Protein AF-0000000080143020 (afdb_homodimer)

Solvent-accessible surface area (backbone atoms only — not comparable to full-atom values): 20479 Å² total; per-residue (Å²): 127,76,68,85,63,52,63,55,54,47,21,48,56,29,26,50,51,23,48,49,50,48,66,68,38,77,50,80,76,47,52,72,66,56,47,49,50,48,52,48,50,31,48,52,47,17,49,24,55,50,50,67,60,75,43,53,35,32,19,25,46,41,43,57,54,67,64,49,80,50,68,64,57,41,51,43,51,44,62,42,43,47,90,44,36,69,60,48,59,64,47,74,44,66,70,70,59,76,65,71,72,73,71,75,71,80,81,64,77,85,69,52,67,65,57,53,49,50,52,48,49,50,48,51,48,52,51,48,51,53,49,50,50,46,50,53,51,48,52,53,44,18,71,71,36,52,57,26,76,72,51,86,44,66,62,57,46,52,53,48,44,46,52,48,52,51,49,51,53,41,50,46,52,53,48,44,51,49,51,62,69,60,63,74,68,135,129,78,61,78,77,46,45,51,52,45,21,49,55,28,27,48,51,23,50,50,50,46,66,68,38,79,49,82,74,46,52,72,66,55,46,49,50,47,51,49,48,31,48,52,46,16,47,22,55,48,51,67,61,74,43,53,34,32,19,25,45,40,42,57,53,67,62,50,81,52,68,66,58,39,51,44,51,44,61,43,43,46,90,43,36,68,61,47,57,64,48,75,45,67,69,70,58,75,65,72,72,72,73,73,70,81,79,63,78,85,69,52,68,65,57,53,49,53,51,47,49,49,49,52,48,52,49,47,51,52,49,50,51,47,49,52,51,47,52,55,45,19,72,70,35,53,56,27,77,70,51,84,46,67,61,58,46,52,53,48,45,48,53,49,51,51,50,52,52,40,50,47,52,53,48,46,51,48,52,62,70,61,62,75,66,134

pLDDT: mean 78.56, std 18.69, range [23.8, 95.94]

Structure (mmCIF, N/CA/C/O backbone):
data_AF-0000000080143020-model_v1
#
loop_
_entity.id
_entity.type
_entity.pdbx_description
1 polymer 'BHLH domain-containing protein'
#
loop_
_atom_site.group_PDB
_atom_site.id
_atom_site.type_symbol
_atom_site.label_atom_id
_atom_site.label_alt_id
_atom_site.label_comp_id
_atom_site.label_asym_id
_atom_site.label_entity_id
_atom_site.label_seq_id
_atom_site.pdbx_PDB_ins_code
_atom_site.Cartn_x
_atom_site.Cartn_y
_atom_site.Cartn_z
_atom_site.occupancy
_atom_site.B_iso_or_equiv
_atom_site.auth_seq_id
_atom_site.auth_comp_id
_atom_site.auth_asym_id
_atom_site.auth_atom_id
_atom_site.pdbx_PDB_model_num
ATOM 1 N N . MET A 1 1 ? 23.5 1.945 -21.906 1 23.8 1 MET A N 1
ATOM 2 C CA . MET A 1 1 ? 22.578 2.479 -20.906 1 23.8 1 MET A CA 1
ATOM 3 C C . MET A 1 1 ? 21.266 1.713 -20.891 1 23.8 1 MET A C 1
ATOM 5 O O . MET A 1 1 ? 20.594 1.608 -21.922 1 23.8 1 MET A O 1
ATOM 9 N N . ARG A 1 2 ? 21.078 0.757 -20.156 1 36.16 2 ARG A N 1
ATOM 10 C CA . ARG A 1 2 ? 19.922 -0.13 -20.25 1 36.16 2 ARG A CA 1
ATOM 11 C C . ARG A 1 2 ? 18.625 0.667 -20.297 1 36.16 2 ARG A C 1
ATOM 13 O O . ARG A 1 2 ? 18.5 1.703 -19.641 1 36.16 2 ARG A O 1
ATOM 20 N N . PRO A 1 3 ? 17.938 0.598 -21.172 1 40.41 3 PRO A N 1
ATOM 21 C CA . PRO A 1 3 ? 16.688 1.36 -21.281 1 40.41 3 PRO A CA 1
ATOM 22 C C . PRO A 1 3 ? 15.922 1.443 -19.953 1 40.41 3 PRO A C 1
ATOM 24 O O . PRO A 1 3 ? 16.016 0.535 -19.125 1 40.41 3 PRO A O 1
ATOM 27 N N . PRO A 1 4 ? 15.734 2.564 -19.344 1 45.28 4 PRO A N 1
ATOM 28 C CA . PRO A 1 4 ? 15.102 2.727 -18.031 1 45.28 4 PRO A CA 1
ATOM 29 C C . PRO A 1 4 ? 14.016 1.686 -17.781 1 45.28 4 PRO A C 1
ATOM 31 O O . PRO A 1 4 ? 12.984 1.68 -18.453 1 45.28 4 PRO A O 1
ATOM 34 N N . SER A 1 5 ? 14.352 0.48 -17.812 1 57.31 5 SER A N 1
ATOM 35 C CA . SER A 1 5 ? 13.375 -0.567 -17.531 1 57.31 5 SER A CA 1
ATOM 36 C C . SER A 1 5 ? 12.469 -0.178 -16.359 1 57.31 5 SER A C 1
ATOM 38 O O . SER A 1 5 ? 12.891 0.533 -15.445 1 57.31 5 SER A O 1
ATOM 40 N N . SER A 1 6 ? 11.117 -0.313 -16.562 1 84.12 6 SER A N 1
ATOM 41 C CA . SER A 1 6 ? 10.109 0.093 -15.594 1 84.12 6 SER A CA 1
ATOM 42 C C . SER A 1 6 ? 10.297 -0.633 -14.266 1 84.12 6 SER A C 1
ATOM 44 O O . SER A 1 6 ? 10.945 -1.678 -14.211 1 84.12 6 SER A O 1
ATOM 46 N N . PHE A 1 7 ? 10.43 0.093 -13.188 1 89.44 7 PHE A N 1
ATOM 47 C CA . PHE A 1 7 ? 10.484 -0.477 -11.852 1 89.44 7 PHE A CA 1
ATOM 48 C C . PHE A 1 7 ? 9.859 -1.865 -11.828 1 89.44 7 PHE A C 1
ATOM 50 O O . PHE A 1 7 ? 10.43 -2.801 -11.258 1 89.44 7 PHE A O 1
ATOM 57 N N . LYS A 1 8 ? 8.859 -2.043 -12.586 1 88.94 8 LYS A N 1
ATOM 58 C CA . LYS A 1 8 ? 8.141 -3.311 -12.57 1 88.94 8 LYS A CA 1
ATOM 59 C C . LYS A 1 8 ? 8.953 -4.418 -13.227 1 88.94 8 LYS A C 1
ATOM 61 O O . LYS A 1 8 ? 9 -5.547 -12.727 1 88.94 8 LYS A O 1
ATOM 66 N N . GLN A 1 9 ? 9.547 -4.078 -14.234 1 89.88 9 GLN A N 1
ATOM 67 C CA . GLN A 1 9 ? 10.336 -5.07 -14.953 1 89.88 9 GLN A CA 1
ATOM 68 C C . GLN A 1 9 ? 11.562 -5.48 -14.148 1 89.88 9 GLN A C 1
ATOM 70 O O . GLN A 1 9 ? 11.898 -6.664 -14.078 1 89.88 9 GLN A O 1
ATOM 75 N N . ASP A 1 10 ? 12.219 -4.492 -13.578 1 92.25 10 ASP A N 1
ATOM 76 C CA . ASP A 1 10 ? 13.383 -4.777 -12.75 1 92.25 10 ASP A CA 1
ATOM 77 C C . ASP A 1 10 ? 12.992 -5.621 -11.539 1 92.25 10 ASP A C 1
ATOM 79 O O . ASP A 1 10 ? 13.703 -6.566 -11.18 1 92.25 10 ASP A O 1
ATOM 83 N N . PHE A 1 11 ? 11.906 -5.277 -10.992 1 94.19 11 PHE A N 1
ATOM 84 C CA . PHE A 1 11 ? 11.383 -6.039 -9.859 1 94.19 11 PHE A CA 1
ATOM 85 C C . PHE A 1 11 ? 11.102 -7.48 -10.258 1 94.19 11 PHE A C 1
ATOM 87 O O . PHE A 1 11 ? 11.523 -8.414 -9.578 1 94.19 11 PHE A O 1
ATOM 94 N N . PHE A 1 12 ? 10.453 -7.598 -11.336 1 91.94 12 PHE A N 1
ATOM 95 C CA . PHE A 1 12 ? 10.078 -8.93 -11.797 1 91.94 12 PHE A CA 1
ATOM 96 C C . PHE A 1 12 ? 11.312 -9.789 -12.039 1 91.94 12 PHE A C 1
ATOM 98 O O . PHE A 1 12 ? 11.375 -10.938 -11.609 1 91.94 12 PHE A O 1
ATOM 105 N N . LYS A 1 13 ? 12.219 -9.281 -12.711 1 91.19 13 LYS A N 1
ATOM 106 C CA . LYS A 1 13 ? 13.445 -10.008 -13.023 1 91.19 13 LYS A CA 1
ATOM 107 C C . LYS A 1 13 ? 14.148 -10.469 -11.75 1 91.19 13 LYS A C 1
ATOM 109 O O . LYS A 1 13 ? 14.547 -11.625 -11.633 1 91.19 13 LYS A O 1
ATOM 114 N N . LYS A 1 14 ? 14.273 -9.641 -10.836 1 93.38 14 LYS A N 1
ATOM 115 C CA . LYS A 1 14 ? 14.969 -9.953 -9.586 1 93.38 14 LYS A CA 1
ATOM 116 C C . LYS A 1 14 ? 14.18 -10.969 -8.758 1 93.38 14 LYS A C 1
ATOM 118 O O . LYS A 1 14 ? 14.766 -11.828 -8.102 1 93.38 14 LYS A O 1
ATOM 123 N N . TRP A 1 15 ? 12.906 -10.805 -8.82 1 92.69 15 TRP A N 1
ATOM 124 C CA . TRP A 1 15 ? 12.062 -11.727 -8.062 1 92.69 15 TRP A CA 1
ATOM 125 C C . TRP A 1 15 ? 12.164 -13.141 -8.633 1 92.69 15 TRP A C 1
ATOM 127 O O . TRP A 1 15 ? 12.227 -14.117 -7.883 1 92.69 15 TRP A O 1
ATOM 137 N N . VAL A 1 16 ? 12.211 -13.195 -9.906 1 89.44 16 VAL A N 1
ATOM 138 C CA . VAL A 1 16 ? 12.336 -14.492 -10.562 1 89.44 16 VAL A CA 1
ATOM 139 C C . VAL A 1 16 ? 13.641 -15.172 -10.141 1 89.44 16 VAL A C 1
ATOM 141 O O . VAL A 1 16 ? 13.664 -16.375 -9.875 1 89.44 16 VAL A O 1
ATOM 144 N N . VAL A 1 17 ? 14.609 -14.445 -10.086 1 90.25 17 VAL A N 1
ATOM 145 C CA . VAL A 1 17 ? 15.898 -14.969 -9.633 1 90.25 17 VAL A CA 1
ATOM 146 C C . VAL A 1 17 ? 15.75 -15.547 -8.227 1 90.25 17 VAL A C 1
ATOM 148 O O . VAL A 1 17 ? 16.266 -16.625 -7.938 1 90.25 17 VAL A O 1
ATOM 151 N N . GLY A 1 18 ? 15.094 -14.812 -7.348 1 89.94 18 GLY A N 1
ATOM 152 C CA . GLY A 1 18 ? 14.875 -15.297 -5.992 1 89.94 18 GLY A CA 1
ATOM 153 C C . GLY A 1 18 ? 14.039 -16.562 -5.941 1 89.94 18 GLY A C 1
ATOM 154 O O . GLY A 1 18 ? 14.352 -17.484 -5.188 1 89.94 18 GLY A O 1
ATOM 155 N N . LEU A 1 19 ? 13.062 -16.594 -6.762 1 86.31 19 LEU A N 1
ATOM 156 C CA . LEU A 1 19 ? 12.18 -17.75 -6.781 1 86.31 19 LEU A CA 1
ATOM 157 C C . LEU A 1 19 ? 12.906 -18.984 -7.328 1 86.31 19 LEU A C 1
ATOM 159 O O . LEU A 1 19 ? 12.719 -20.094 -6.824 1 86.31 19 LEU A O 1
ATOM 163 N N . GLN A 1 20 ? 13.633 -18.781 -8.32 1 85.56 20 GLN A N 1
ATOM 164 C CA . GLN A 1 20 ? 14.398 -19.875 -8.914 1 85.56 20 GLN A CA 1
ATOM 165 C C . GLN A 1 20 ? 15.367 -20.469 -7.898 1 85.56 20 GLN A C 1
ATOM 167 O O . GLN A 1 20 ? 15.555 -21.688 -7.848 1 85.56 20 GLN A O 1
ATOM 172 N N . TYR A 1 21 ? 15.969 -19.578 -7.191 1 84.94 21 TYR A N 1
ATOM 173 C CA . TYR A 1 21 ? 16.875 -20.031 -6.148 1 84.94 21 TYR A CA 1
ATOM 174 C C . TYR A 1 21 ? 16.141 -20.875 -5.109 1 84.94 21 TYR A C 1
ATOM 176 O O . TYR A 1 21 ? 16.609 -21.938 -4.711 1 84.94 21 TYR A O 1
ATOM 184 N N . TYR A 1 22 ? 15.133 -20.375 -4.734 1 80.44 22 TYR A N 1
ATOM 185 C CA . TYR A 1 22 ? 14.328 -21.031 -3.709 1 80.44 22 TYR A CA 1
ATOM 186 C C . TYR A 1 22 ? 13.836 -22.391 -4.191 1 80.44 22 TYR A C 1
ATOM 188 O O . TYR A 1 22 ? 13.953 -23.391 -3.475 1 80.44 22 TYR A O 1
ATOM 196 N N . TYR A 1 23 ? 13.312 -22.422 -5.383 1 77.25 23 TYR A N 1
ATOM 197 C CA . TYR A 1 23 ? 12.734 -23.656 -5.887 1 77.25 23 TYR A CA 1
ATOM 198 C C . TYR A 1 23 ? 13.828 -24.625 -6.332 1 77.25 23 TYR A C 1
ATOM 200 O O . TYR A 1 23 ? 13.609 -25.844 -6.395 1 77.25 23 TYR A O 1
ATOM 208 N N . GLY A 1 24 ? 14.867 -24.016 -6.707 1 74.31 24 GLY A N 1
ATOM 209 C CA . GLY A 1 24 ? 15.992 -24.875 -7.047 1 74.31 24 GLY A CA 1
ATOM 210 C C . GLY A 1 24 ? 16.656 -25.5 -5.832 1 74.31 24 GLY A C 1
ATOM 211 O O . GLY A 1 24 ? 17.219 -26.594 -5.926 1 74.31 24 GLY A O 1
ATOM 212 N N . THR A 1 25 ? 16.609 -24.719 -4.887 1 69.88 25 THR A N 1
ATOM 213 C CA . THR A 1 25 ? 17.172 -25.281 -3.668 1 69.88 25 THR A CA 1
ATOM 214 C C . THR A 1 25 ? 16.125 -26.078 -2.908 1 69.88 25 THR A C 1
ATOM 216 O O . THR A 1 25 ? 14.93 -25.797 -2.996 1 69.88 25 THR A O 1
ATOM 219 N N . SER A 1 26 ? 16.359 -27.234 -2.23 1 57.69 26 SER A N 1
ATOM 220 C CA . SER A 1 26 ? 15.555 -28.297 -1.622 1 57.69 26 SER A CA 1
ATOM 221 C C . SER A 1 26 ? 14.336 -27.719 -0.91 1 57.69 26 SER A C 1
ATOM 223 O O . SER A 1 26 ? 14.297 -27.656 0.32 1 57.69 26 SER A O 1
ATOM 225 N N . SER A 1 27 ? 13.477 -26.906 -1.665 1 58.47 27 SER A N 1
ATOM 226 C CA . SER A 1 27 ? 12.188 -26.453 -1.157 1 58.47 27 SER A CA 1
ATOM 227 C C . SER A 1 27 ? 11.383 -27.609 -0.584 1 58.47 27 SER A C 1
ATOM 229 O O . SER A 1 27 ? 10.445 -27.406 0.183 1 58.47 27 SER A O 1
ATOM 231 N N . ARG A 1 28 ? 11.844 -28.812 -0.901 1 59.75 28 ARG A N 1
ATOM 232 C CA . ARG A 1 28 ? 11.086 -30 -0.519 1 59.75 28 ARG A CA 1
ATOM 233 C C . ARG A 1 28 ? 11.102 -30.188 0.993 1 59.75 28 ARG A C 1
ATOM 235 O O . ARG A 1 28 ? 10.141 -30.719 1.565 1 59.75 28 ARG A O 1
ATOM 242 N N . ASP A 1 29 ? 12.211 -29.625 1.548 1 65.75 29 ASP A N 1
ATOM 243 C CA . ASP A 1 29 ? 12.266 -29.922 2.977 1 65.75 29 ASP A CA 1
ATOM 244 C C . ASP A 1 29 ? 11.719 -28.75 3.795 1 65.75 29 ASP A C 1
ATOM 246 O O . ASP A 1 29 ? 11.664 -28.828 5.023 1 65.75 29 ASP A O 1
ATOM 250 N N . MET A 1 30 ? 11.219 -27.797 3.023 1 73.31 30 MET A N 1
ATOM 251 C CA . MET A 1 30 ? 10.742 -26.656 3.795 1 73.31 30 MET A CA 1
ATOM 252 C C . MET A 1 30 ? 9.266 -26.812 4.156 1 73.31 30 MET A C 1
ATOM 254 O O . MET A 1 30 ? 8.477 -27.297 3.342 1 73.31 30 MET A O 1
ATOM 258 N N . ASN A 1 31 ? 9.07 -26.578 5.461 1 78.38 31 ASN A N 1
ATOM 259 C CA . ASN A 1 31 ? 7.664 -26.547 5.855 1 78.38 31 ASN A CA 1
ATOM 260 C C . ASN A 1 31 ? 6.926 -25.375 5.219 1 78.38 31 ASN A C 1
ATOM 262 O O . ASN A 1 31 ? 7.551 -24.484 4.641 1 78.38 31 ASN A O 1
ATOM 266 N N . ILE A 1 32 ? 5.68 -25.344 5.172 1 78.44 32 ILE A N 1
ATOM 267 C CA . ILE A 1 32 ? 4.797 -24.406 4.484 1 78.44 32 ILE A CA 1
ATOM 268 C C . ILE A 1 32 ? 5.07 -22.984 4.969 1 78.44 32 ILE A C 1
ATOM 270 O O . ILE A 1 32 ? 5.062 -22.047 4.176 1 78.44 32 ILE A O 1
ATOM 274 N N . LEU A 1 33 ? 5.355 -22.922 6.266 1 80.69 33 LEU A N 1
ATOM 275 C CA . LEU A 1 33 ? 5.582 -21.609 6.848 1 80.69 33 LEU A CA 1
ATOM 276 C C . LEU A 1 33 ? 6.914 -21.031 6.379 1 80.69 33 LEU A C 1
ATOM 278 O O . LEU A 1 33 ? 7.004 -19.844 6.078 1 80.69 33 LEU A O 1
ATOM 282 N N . GLU A 1 34 ? 7.883 -21.891 6.309 1 83.38 34 GLU A N 1
ATOM 283 C CA . GLU A 1 34 ? 9.195 -21.453 5.84 1 83.38 34 GLU A CA 1
ATOM 284 C C . GLU A 1 34 ? 9.148 -21.031 4.371 1 83.38 34 GLU A C 1
ATOM 286 O O . GLU A 1 34 ? 9.797 -20.062 3.979 1 83.38 34 GLU A O 1
ATOM 291 N N . ARG A 1 35 ? 8.344 -21.719 3.66 1 83.19 35 ARG A N 1
ATOM 292 C CA . ARG A 1 35 ? 8.18 -21.406 2.244 1 83.19 35 ARG A CA 1
ATOM 293 C C . ARG A 1 35 ? 7.523 -20.047 2.057 1 83.19 35 ARG A C 1
ATOM 295 O O . ARG A 1 35 ? 7.969 -19.234 1.231 1 83.19 35 ARG A O 1
ATOM 302 N N . LYS A 1 36 ? 6.527 -19.859 2.844 1 82.56 36 LYS A N 1
ATOM 303 C CA . LYS A 1 36 ? 5.836 -18.578 2.781 1 82.56 36 LYS A CA 1
ATOM 304 C C . LYS A 1 36 ? 6.773 -17.422 3.127 1 82.56 36 LYS A C 1
ATOM 306 O O . LYS A 1 36 ? 6.766 -16.391 2.463 1 82.56 36 LYS A O 1
ATOM 311 N N . LYS A 1 37 ? 7.527 -17.672 4.094 1 87.06 37 LYS A N 1
ATOM 312 C CA . LYS A 1 37 ? 8.469 -16.641 4.535 1 87.06 37 LYS A CA 1
ATOM 313 C C . LYS A 1 37 ? 9.516 -16.359 3.467 1 87.06 37 LYS A C 1
ATOM 315 O O . LYS A 1 37 ? 9.898 -15.211 3.248 1 87.06 37 LYS A O 1
ATOM 320 N N . ALA A 1 38 ? 9.906 -17.406 2.893 1 87.94 38 ALA A N 1
ATOM 321 C CA . ALA A 1 38 ? 10.93 -17.266 1.861 1 87.94 38 ALA A CA 1
ATOM 322 C C . ALA A 1 38 ? 10.398 -16.516 0.649 1 87.94 38 ALA A C 1
ATOM 324 O O . ALA A 1 38 ? 11.102 -15.688 0.066 1 87.94 38 ALA A O 1
ATOM 325 N N . ILE A 1 39 ? 9.227 -16.781 0.243 1 87.94 39 ILE A N 1
ATOM 326 C CA . ILE A 1 39 ? 8.602 -16.125 -0.893 1 87.94 39 ILE A CA 1
ATOM 327 C C . ILE A 1 39 ? 8.422 -14.633 -0.583 1 87.94 39 ILE A C 1
ATOM 329 O O . ILE A 1 39 ? 8.75 -13.781 -1.409 1 87.94 39 ILE A O 1
ATOM 333 N N . LYS A 1 40 ? 7.926 -14.383 0.564 1 90.31 40 LYS A N 1
ATOM 334 C CA . LYS A 1 40 ? 7.754 -12.992 0.979 1 90.31 40 LYS A CA 1
ATOM 335 C C . LYS A 1 40 ? 9.094 -12.258 1.011 1 90.31 40 LYS A C 1
ATOM 337 O O . LYS A 1 40 ? 9.203 -11.141 0.513 1 90.31 40 LYS A O 1
ATOM 342 N N . LEU A 1 41 ? 10.016 -12.906 1.627 1 93.12 41 LEU A N 1
ATOM 343 C CA . LEU A 1 41 ? 11.344 -12.312 1.698 1 93.12 41 LEU A CA 1
ATOM 344 C C . LEU A 1 41 ? 11.891 -12.039 0.302 1 93.12 41 LEU A C 1
ATOM 346 O O . LEU A 1 41 ? 12.453 -10.969 0.05 1 93.12 41 LEU A O 1
ATOM 350 N N . SER A 1 42 ? 11.734 -12.992 -0.557 1 92.62 42 SER A N 1
ATOM 351 C CA . SER A 1 42 ? 12.227 -12.836 -1.92 1 92.62 42 SER A CA 1
ATOM 352 C C . SER A 1 42 ? 11.562 -11.656 -2.617 1 92.62 42 SER A C 1
ATOM 354 O O . SER A 1 42 ? 12.234 -10.867 -3.293 1 92.62 42 SER A O 1
ATOM 356 N N . ALA A 1 43 ? 10.273 -11.531 -2.477 1 93.69 43 ALA A N 1
ATOM 357 C CA . ALA A 1 43 ? 9.539 -10.43 -3.102 1 93.69 43 ALA A CA 1
ATOM 358 C C . ALA A 1 43 ? 9.969 -9.086 -2.518 1 93.69 43 ALA A C 1
ATOM 360 O O . ALA A 1 43 ? 10.188 -8.125 -3.256 1 93.69 43 ALA A O 1
ATOM 361 N N . ASP A 1 44 ? 10.086 -9.023 -1.22 1 93.81 44 ASP A N 1
ATOM 362 C CA . ASP A 1 44 ? 10.461 -7.793 -0.532 1 93.81 44 ASP A CA 1
ATOM 363 C C . ASP A 1 44 ? 11.852 -7.336 -0.945 1 93.81 44 ASP A C 1
ATOM 365 O O . ASP A 1 44 ? 12.062 -6.164 -1.271 1 93.81 44 ASP A O 1
ATOM 369 N N . VAL A 1 45 ? 12.734 -8.227 -0.939 1 95.88 45 VAL A N 1
ATOM 370 C CA . VAL A 1 45 ? 14.125 -7.898 -1.263 1 95.88 45 VAL A CA 1
ATOM 371 C C . VAL A 1 45 ? 14.234 -7.516 -2.736 1 95.88 45 VAL A C 1
ATOM 373 O O . VAL A 1 45 ? 14.953 -6.574 -3.086 1 95.88 45 VAL A O 1
ATOM 376 N N . ALA A 1 46 ? 13.57 -8.266 -3.592 1 95.94 46 ALA A N 1
ATOM 377 C CA . ALA A 1 46 ? 13.57 -7.934 -5.016 1 95.94 46 ALA A CA 1
ATOM 378 C C . ALA A 1 46 ? 13.031 -6.523 -5.25 1 95.94 46 ALA A C 1
ATOM 380 O O . ALA A 1 46 ? 13.609 -5.758 -6.027 1 95.94 46 ALA A O 1
ATOM 381 N N . MET A 1 47 ? 11.977 -6.238 -4.559 1 94.06 47 MET A N 1
ATOM 382 C CA . MET A 1 47 ? 11.375 -4.914 -4.68 1 94.06 47 MET A CA 1
ATOM 383 C C . MET A 1 47 ? 12.328 -3.832 -4.191 1 94.06 47 MET A C 1
ATOM 385 O O . MET A 1 47 ? 12.5 -2.805 -4.848 1 94.06 47 MET A O 1
ATOM 389 N N . ALA A 1 48 ? 12.906 -4.027 -3.064 1 95.62 48 ALA A N 1
ATOM 390 C CA . ALA A 1 48 ? 13.844 -3.059 -2.502 1 95.62 48 ALA A CA 1
ATOM 391 C C . ALA A 1 48 ? 15.07 -2.902 -3.395 1 95.62 48 ALA A C 1
ATOM 393 O O . ALA A 1 48 ? 15.547 -1.787 -3.619 1 95.62 48 ALA A O 1
ATOM 394 N N . SER A 1 49 ? 15.531 -3.988 -3.873 1 95.38 49 SER A N 1
ATOM 395 C CA . SER A 1 49 ? 16.703 -3.982 -4.75 1 95.38 49 SER A CA 1
ATOM 396 C C . SER A 1 49 ? 16.422 -3.188 -6.023 1 95.38 49 SER A C 1
ATOM 398 O O . SER A 1 49 ? 17.312 -2.494 -6.527 1 95.38 49 SER A O 1
ATOM 400 N N . ALA A 1 50 ? 15.258 -3.275 -6.512 1 94.38 50 ALA A N 1
ATOM 401 C CA . ALA A 1 50 ? 14.875 -2.59 -7.742 1 94.38 50 ALA A CA 1
ATOM 402 C C . ALA A 1 50 ? 14.906 -1.076 -7.562 1 94.38 50 ALA A C 1
ATOM 404 O O . ALA A 1 50 ? 14.953 -0.327 -8.539 1 94.38 50 ALA A O 1
ATOM 405 N N . ARG A 1 51 ? 14.914 -0.617 -6.316 1 93.25 51 ARG A N 1
ATOM 406 C CA . ARG A 1 51 ? 14.977 0.816 -6.051 1 93.25 51 ARG A CA 1
ATOM 407 C C . ARG A 1 51 ? 16.422 1.295 -5.977 1 93.25 51 ARG A C 1
ATOM 409 O O . ARG A 1 51 ? 16.672 2.484 -5.777 1 93.25 51 ARG A O 1
ATOM 416 N N . ASP A 1 52 ? 17.266 0.488 -5.949 1 91.06 52 ASP A N 1
ATOM 417 C CA . ASP A 1 52 ? 18.688 0.773 -6.086 1 91.06 52 ASP A CA 1
ATOM 418 C C . ASP A 1 52 ? 19.188 1.652 -4.941 1 91.06 52 ASP A C 1
ATOM 420 O O . ASP A 1 52 ? 19.969 2.574 -5.156 1 91.06 52 ASP A O 1
ATOM 424 N N . GLY A 1 53 ? 18.625 1.509 -3.809 1 89.25 53 GLY A N 1
ATOM 425 C CA . GLY A 1 53 ? 19.109 2.199 -2.623 1 89.25 53 GLY A CA 1
ATOM 426 C C . GLY A 1 53 ? 18.766 3.676 -2.611 1 89.25 53 GLY A C 1
ATOM 427 O O . GLY A 1 53 ? 19.312 4.441 -1.818 1 89.25 53 GLY A O 1
ATOM 428 N N . LYS A 1 54 ? 17.828 4.102 -3.365 1 90.12 54 LYS A N 1
ATOM 429 C CA . LYS A 1 54 ? 17.5 5.516 -3.518 1 90.12 54 LYS A CA 1
ATOM 430 C C . LYS A 1 54 ? 16.516 5.965 -2.441 1 90.12 54 LYS A C 1
ATOM 432 O O . LYS A 1 54 ? 16.328 7.168 -2.223 1 90.12 54 LYS A O 1
ATOM 437 N N . THR A 1 55 ? 15.914 5.016 -1.835 1 92 55 THR A N 1
ATOM 438 C CA . THR A 1 55 ? 14.914 5.348 -0.825 1 92 55 THR A CA 1
ATOM 439 C C . THR A 1 55 ? 15.289 4.734 0.522 1 92 55 THR A C 1
ATOM 441 O O . THR A 1 55 ? 15.953 3.703 0.578 1 92 55 THR A O 1
ATOM 444 N N . TYR A 1 56 ? 14.859 5.363 1.554 1 90.38 56 TYR A N 1
ATOM 445 C CA . TYR A 1 56 ? 15.18 4.895 2.898 1 90.38 56 TYR A CA 1
ATOM 446 C C . TYR A 1 56 ? 14.469 3.584 3.199 1 90.38 56 TYR A C 1
ATOM 448 O O . TYR A 1 56 ? 15.031 2.695 3.84 1 90.38 56 TYR A O 1
ATOM 456 N N . TRP A 1 57 ? 13.203 3.482 2.756 1 93 57 TRP A N 1
ATOM 457 C CA . TRP A 1 57 ? 12.461 2.262 3.051 1 93 57 TRP A CA 1
ATOM 458 C C . TRP A 1 57 ? 13.125 1.049 2.41 1 93 57 TRP A C 1
ATOM 460 O O . TRP A 1 57 ? 13.195 -0.02 3.02 1 93 57 TRP A O 1
ATOM 470 N N . SER A 1 58 ? 13.617 1.205 1.207 1 94.44 58 SER A N 1
ATOM 471 C CA . SER A 1 58 ? 14.258 0.084 0.534 1 94.44 58 SER A CA 1
ATOM 472 C C . SER A 1 58 ? 15.57 -0.291 1.218 1 94.44 58 SER A C 1
ATOM 474 O O . SER A 1 58 ? 15.883 -1.475 1.37 1 94.44 58 SER A O 1
ATOM 476 N N . ARG A 1 59 ? 16.281 0.7 1.693 1 93.56 59 ARG A N 1
ATOM 477 C CA . ARG A 1 59 ? 17.516 0.437 2.428 1 93.56 59 ARG A CA 1
ATOM 478 C C . ARG A 1 59 ? 17.234 -0.273 3.746 1 93.56 59 ARG A C 1
ATOM 480 O O . ARG A 1 59 ? 17.938 -1.202 4.125 1 93.56 59 ARG A O 1
ATOM 487 N N . SER A 1 60 ? 16.25 0.239 4.387 1 94.12 60 SER A N 1
ATOM 488 C CA . SER A 1 60 ? 15.867 -0.357 5.66 1 94.12 60 SER A CA 1
ATOM 489 C C . SER A 1 60 ? 15.469 -1.82 5.492 1 94.12 60 SER A C 1
ATOM 491 O O . SER A 1 60 ? 15.82 -2.662 6.32 1 94.12 60 SER A O 1
ATOM 493 N N . LEU A 1 61 ? 14.75 -2.137 4.445 1 94 61 LEU A N 1
ATOM 494 C CA . LEU A 1 61 ? 14.312 -3.5 4.172 1 94 61 LEU A CA 1
ATOM 495 C C . LEU A 1 61 ? 15.5 -4.418 3.908 1 94 61 LEU A C 1
ATOM 497 O O . LEU A 1 61 ? 15.547 -5.543 4.41 1 94 61 LEU A O 1
ATOM 501 N N . ILE A 1 62 ? 16.359 -3.912 3.121 1 94.94 62 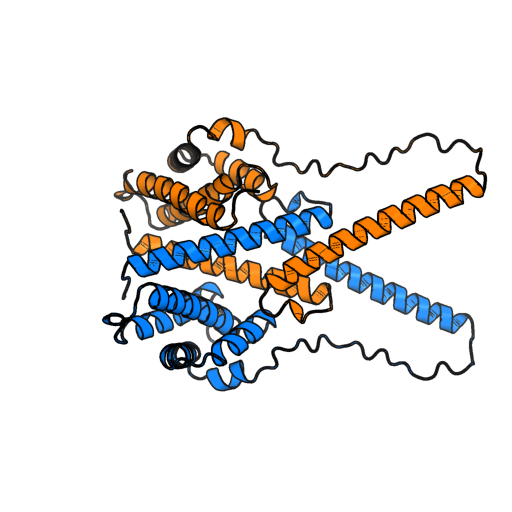ILE A N 1
ATOM 502 C CA . ILE A 1 62 ? 17.547 -4.703 2.791 1 94.94 62 ILE A CA 1
ATOM 503 C C . ILE A 1 62 ? 18.391 -4.914 4.043 1 94.94 62 ILE A C 1
ATOM 505 O O . ILE A 1 62 ? 18.906 -6.012 4.277 1 94.94 62 ILE A O 1
ATOM 509 N N . ALA A 1 63 ? 18.516 -3.877 4.836 1 93.44 63 ALA A N 1
ATOM 510 C CA . ALA A 1 63 ? 19.266 -3.99 6.086 1 93.44 63 ALA A CA 1
ATOM 511 C C . ALA A 1 63 ? 18.641 -5.039 7 1 93.44 63 ALA A C 1
ATOM 513 O O . ALA A 1 63 ? 19.344 -5.875 7.566 1 93.44 63 ALA A O 1
ATOM 514 N N . LYS A 1 64 ? 17.359 -5.016 7.109 1 92.25 64 LYS A N 1
ATOM 515 C CA . LYS A 1 64 ? 16.656 -5.977 7.941 1 92.25 64 LYS A CA 1
ATOM 516 C C . LYS A 1 64 ? 16.812 -7.395 7.406 1 92.25 64 LYS A C 1
ATOM 518 O O . LYS A 1 64 ? 17 -8.336 8.18 1 92.25 64 LYS A O 1
ATOM 523 N N . ALA A 1 65 ? 16.672 -7.527 6.113 1 94 65 ALA A N 1
ATOM 524 C CA . ALA A 1 65 ? 16.781 -8.836 5.469 1 94 65 ALA A CA 1
ATOM 525 C C . ALA A 1 65 ? 18.188 -9.414 5.641 1 94 65 ALA A C 1
ATOM 527 O O . ALA A 1 65 ? 18.344 -10.633 5.758 1 94 65 ALA A O 1
ATOM 528 N N . SER A 1 66 ? 19.156 -8.57 5.664 1 92.06 66 SER A N 1
ATOM 529 C CA . SER A 1 66 ? 20.547 -9.008 5.734 1 92.06 66 SER A CA 1
ATOM 530 C C . SER A 1 66 ? 20.906 -9.453 7.145 1 92.06 66 SER A C 1
ATOM 532 O O . SER A 1 66 ? 21.938 -10.102 7.348 1 92.06 66 SER A O 1
ATOM 534 N N . LYS A 1 67 ? 20.109 -9.125 8.062 1 90.31 67 LYS A N 1
ATOM 535 C CA . LYS A 1 67 ? 20.391 -9.461 9.453 1 90.31 67 LYS A CA 1
ATOM 536 C C . LYS A 1 67 ? 19.812 -10.82 9.82 1 90.31 67 LYS A C 1
ATOM 538 O O . LYS A 1 67 ? 20.031 -11.32 10.922 1 90.31 67 LYS A O 1
ATOM 543 N N . GLN A 1 68 ? 19.109 -11.359 8.938 1 87.06 68 GLN A N 1
ATOM 544 C CA . GLN A 1 68 ? 18.547 -12.68 9.203 1 87.06 68 GLN A CA 1
ATOM 545 C C . GLN A 1 68 ? 19.656 -13.711 9.422 1 87.06 68 GLN A C 1
ATOM 547 O O . GLN A 1 68 ? 20.688 -13.664 8.75 1 87.06 68 GLN A O 1
ATOM 552 N N . ASP A 1 69 ? 19.438 -14.594 10.344 1 82.06 69 ASP A N 1
ATOM 553 C CA . ASP A 1 69 ? 20.484 -15.516 10.773 1 82.06 69 ASP A CA 1
ATOM 554 C C . ASP A 1 69 ? 20.375 -16.859 10.039 1 82.06 69 ASP A C 1
ATOM 556 O O . ASP A 1 69 ? 21.344 -17.594 9.938 1 82.06 69 ASP A O 1
ATOM 560 N N . ASP A 1 70 ? 19.266 -17.172 9.531 1 84.94 70 ASP A N 1
ATOM 561 C CA . ASP A 1 70 ? 19.094 -18.469 8.867 1 84.94 70 ASP A CA 1
ATOM 562 C C . ASP A 1 70 ? 19.828 -18.5 7.527 1 84.94 70 ASP A C 1
ATOM 564 O O . ASP A 1 70 ? 19.781 -17.531 6.77 1 84.94 70 ASP A O 1
ATOM 568 N N . CYS A 1 71 ? 20.531 -19.594 7.297 1 84.88 71 CYS A N 1
ATOM 569 C CA . CYS A 1 71 ? 21.391 -19.766 6.133 1 84.88 71 CYS A CA 1
ATOM 570 C C . CYS A 1 71 ? 20.594 -19.641 4.84 1 84.88 71 CYS A C 1
ATOM 572 O O . CYS A 1 71 ? 21.062 -19.016 3.879 1 84.88 71 CYS A O 1
ATOM 574 N N . ILE A 1 72 ? 19.484 -20.078 4.785 1 83.25 72 ILE A N 1
ATOM 575 C CA . ILE A 1 72 ? 18.672 -20.078 3.57 1 83.25 72 ILE A CA 1
ATOM 576 C C . ILE A 1 72 ? 18.297 -18.656 3.199 1 83.25 72 ILE A C 1
ATOM 578 O O . ILE A 1 72 ? 18.438 -18.25 2.041 1 83.25 72 ILE A O 1
ATOM 582 N N . SER A 1 73 ? 17.875 -17.906 4.18 1 87.94 73 SER A N 1
ATOM 583 C CA . SER A 1 73 ? 17.469 -16.516 3.953 1 87.94 73 SER A CA 1
ATOM 584 C C . SER A 1 73 ? 18.656 -15.664 3.51 1 87.94 73 SER A C 1
ATOM 586 O O . SER A 1 73 ? 18.516 -14.828 2.619 1 87.94 73 SER A O 1
ATOM 588 N N . LYS A 1 74 ? 19.75 -15.945 4.086 1 90.69 74 LYS A N 1
ATOM 589 C CA . LYS A 1 74 ? 20.938 -15.18 3.746 1 90.69 74 LYS A CA 1
ATOM 590 C C . LYS A 1 74 ? 21.359 -15.43 2.301 1 90.69 74 LYS A C 1
ATOM 592 O O . LYS A 1 74 ? 21.703 -14.5 1.575 1 90.69 74 LYS A O 1
ATOM 597 N N . ASN A 1 75 ? 21.344 -16.656 1.965 1 91.12 75 ASN A N 1
ATOM 598 C CA . ASN A 1 75 ? 21.719 -17.016 0.604 1 91.12 75 ASN A CA 1
ATOM 599 C C . ASN A 1 75 ? 20.719 -16.484 -0.42 1 91.12 75 ASN A C 1
ATOM 601 O O . ASN A 1 75 ? 21.109 -16.078 -1.521 1 91.12 75 ASN A O 1
ATOM 605 N N . LEU A 1 76 ? 19.484 -16.516 -0.027 1 92.19 76 LEU A N 1
ATOM 606 C CA . LEU A 1 76 ? 18.438 -15.992 -0.893 1 92.19 76 LEU A CA 1
ATOM 607 C C . LEU A 1 76 ? 18.672 -14.508 -1.175 1 92.19 76 LEU A C 1
ATOM 609 O O . LEU A 1 76 ? 18.609 -14.078 -2.328 1 92.19 76 LEU A O 1
ATOM 613 N N . VAL A 1 77 ? 18.969 -13.773 -0.141 1 95.25 77 VAL A N 1
ATOM 614 C CA . VAL A 1 77 ? 19.188 -12.336 -0.256 1 95.25 77 VAL A CA 1
ATOM 615 C C . VAL A 1 77 ? 20.422 -12.078 -1.117 1 95.25 77 VAL A C 1
ATOM 617 O O . VAL A 1 77 ? 20.391 -11.227 -2.008 1 95.25 77 VAL A O 1
ATOM 620 N N . LYS A 1 78 ? 21.438 -12.812 -0.893 1 94.56 78 LYS A N 1
ATOM 621 C CA . LYS A 1 78 ? 22.672 -12.664 -1.658 1 94.56 78 LYS A CA 1
ATOM 622 C C . LYS A 1 78 ? 22.438 -12.953 -3.137 1 94.56 78 LYS A C 1
ATOM 624 O O . LYS A 1 78 ? 22.984 -12.273 -4.004 1 94.56 78 LYS A O 1
ATOM 629 N N . ASN A 1 79 ? 21.672 -13.93 -3.385 1 94.38 79 ASN A N 1
ATOM 630 C CA . ASN A 1 79 ? 21.391 -14.312 -4.766 1 94.38 79 ASN A CA 1
ATOM 631 C C . ASN A 1 79 ? 20.594 -13.227 -5.496 1 94.38 79 ASN A C 1
ATOM 633 O O . ASN A 1 79 ? 20.844 -12.953 -6.668 1 94.38 79 ASN A O 1
ATOM 637 N N . ILE A 1 80 ? 19.656 -12.664 -4.902 1 95.38 80 ILE A N 1
ATOM 638 C CA . ILE A 1 80 ? 18.812 -11.664 -5.523 1 95.38 80 ILE A CA 1
ATOM 639 C C . ILE A 1 80 ? 19.609 -10.391 -5.785 1 95.38 80 ILE A C 1
ATOM 641 O O . ILE A 1 80 ? 19.516 -9.797 -6.859 1 95.38 80 ILE A O 1
ATOM 645 N N . LEU A 1 81 ? 20.391 -9.984 -4.766 1 95.94 81 LEU A N 1
ATOM 646 C CA . LEU A 1 81 ? 21.125 -8.734 -4.871 1 95.94 81 LEU A CA 1
ATOM 647 C C . LEU A 1 81 ? 22.312 -8.891 -5.809 1 95.94 81 LEU A C 1
ATOM 649 O O . LEU A 1 81 ? 22.75 -7.918 -6.43 1 95.94 81 LEU A O 1
ATOM 653 N N . GLY A 1 82 ? 22.859 -10.117 -5.828 1 94.06 82 GLY A N 1
ATOM 654 C CA . GLY A 1 82 ? 24 -10.375 -6.703 1 94.06 82 GLY A CA 1
ATOM 655 C C . GLY A 1 82 ? 25.188 -9.484 -6.41 1 94.06 82 GLY A C 1
ATOM 656 O O . GLY A 1 82 ? 25.641 -9.398 -5.266 1 94.06 82 GLY A O 1
ATOM 657 N N . ASN A 1 83 ? 25.656 -8.727 -7.457 1 93 83 ASN A N 1
ATOM 658 C CA . ASN A 1 83 ? 26.844 -7.891 -7.355 1 93 83 ASN A CA 1
ATOM 659 C C . ASN A 1 83 ? 26.578 -6.641 -6.52 1 93 83 ASN A C 1
ATOM 661 O O . ASN A 1 83 ? 27.531 -5.98 -6.078 1 93 83 ASN A O 1
ATOM 665 N N . GLU A 1 84 ? 25.344 -6.371 -6.289 1 93.94 84 GLU A N 1
ATOM 666 C CA . GLU A 1 84 ? 25 -5.156 -5.555 1 93.94 84 GLU A CA 1
ATOM 667 C C . GLU A 1 84 ? 24.891 -5.43 -4.059 1 93.94 84 GLU A C 1
ATOM 669 O O . GLU A 1 84 ? 24.656 -4.512 -3.271 1 93.94 84 GLU A O 1
ATOM 674 N N . TYR A 1 85 ? 25.094 -6.586 -3.658 1 94.5 85 TYR A N 1
ATOM 675 C CA . TYR A 1 85 ? 24.891 -7 -2.275 1 94.5 85 TYR A CA 1
ATOM 676 C C . TYR A 1 85 ? 25.703 -6.129 -1.322 1 94.5 85 TYR A C 1
ATOM 678 O O . TYR A 1 85 ? 25.156 -5.562 -0.373 1 94.5 85 TYR A O 1
ATOM 686 N N . GLU A 1 86 ? 26.984 -5.957 -1.56 1 93.06 86 GLU A N 1
ATOM 687 C CA . GLU A 1 86 ? 27.859 -5.199 -0.67 1 93.06 86 GLU A CA 1
ATOM 688 C C . GLU A 1 86 ? 27.469 -3.723 -0.643 1 93.06 86 GLU A C 1
ATOM 690 O O . GLU A 1 86 ? 27.453 -3.104 0.422 1 93.06 86 GLU A O 1
ATOM 695 N N . ARG A 1 87 ? 27.188 -3.232 -1.768 1 93.88 87 ARG A N 1
ATOM 696 C CA . ARG A 1 87 ? 26.828 -1.822 -1.867 1 93.88 87 ARG A CA 1
ATOM 697 C C . ARG A 1 87 ? 25.531 -1.537 -1.128 1 93.88 87 ARG A C 1
ATOM 699 O O . ARG A 1 87 ? 25.453 -0.608 -0.32 1 93.88 87 ARG A O 1
ATOM 706 N N . LEU A 1 88 ? 24.531 -2.365 -1.399 1 93.44 88 LEU A N 1
ATOM 707 C CA . LEU A 1 88 ? 23.188 -2.09 -0.888 1 93.44 88 LEU A CA 1
ATOM 708 C C . LEU A 1 88 ? 23.109 -2.387 0.605 1 93.44 88 LEU A C 1
ATOM 710 O O . LEU A 1 88 ? 22.359 -1.739 1.331 1 93.44 88 LEU A O 1
ATOM 714 N N . THR A 1 89 ? 23.828 -3.332 1.119 1 92.12 89 THR A N 1
ATOM 715 C CA . THR A 1 89 ? 23.75 -3.688 2.531 1 92.12 89 THR A CA 1
ATOM 716 C C . THR A 1 89 ? 24.562 -2.707 3.381 1 92.12 89 THR A C 1
ATOM 718 O O . THR A 1 89 ? 24.375 -2.631 4.594 1 92.12 89 THR A O 1
ATOM 721 N N . LYS A 1 90 ? 25.422 -1.897 2.803 1 88.75 90 LYS A N 1
ATOM 722 C CA . LYS A 1 90 ? 26.25 -0.949 3.533 1 88.75 90 LYS A CA 1
ATOM 723 C C . LYS A 1 90 ? 25.641 0.448 3.518 1 88.75 90 LYS A C 1
ATOM 725 O O . LYS A 1 90 ? 26.109 1.348 4.215 1 88.75 90 LYS A O 1
ATOM 730 N N . LEU A 1 91 ? 24.672 0.605 2.664 1 86.69 91 LEU A N 1
ATOM 731 C CA . LEU A 1 91 ? 24 1.904 2.645 1 86.69 91 LEU A CA 1
ATOM 732 C C . LEU A 1 91 ? 23.344 2.201 3.988 1 86.69 91 LEU A C 1
ATOM 734 O O . LEU A 1 91 ? 22.75 1.313 4.602 1 86.69 91 LEU A O 1
ATOM 738 N N . PRO A 1 92 ? 23.594 3.439 4.5 1 76.56 92 PRO A N 1
ATOM 739 C CA . PRO A 1 92 ? 23 3.77 5.789 1 76.56 92 PRO A CA 1
ATOM 740 C C . PRO A 1 92 ? 21.469 3.766 5.746 1 76.56 92 PRO A C 1
ATOM 742 O O . PRO A 1 92 ? 20.875 4.289 4.801 1 76.56 92 PRO A O 1
ATOM 745 N N . SER A 1 93 ? 20.859 2.965 6.473 1 64.5 93 SER A N 1
ATOM 746 C CA . SER A 1 93 ? 19.391 2.906 6.582 1 64.5 93 SER A CA 1
ATOM 747 C C . SER A 1 93 ? 18.859 4.035 7.457 1 64.5 93 SER A C 1
ATOM 749 O O . SER A 1 93 ? 17.656 4.148 7.66 1 64.5 93 SER A O 1
ATOM 751 N N . SER A 1 94 ? 19.781 4.758 8.094 1 60.62 94 SER A N 1
ATOM 752 C CA . SER A 1 94 ? 19.312 5.855 8.938 1 60.62 94 SER A CA 1
ATOM 753 C C . SER A 1 94 ? 19.203 7.156 8.148 1 60.62 94 SER A C 1
ATOM 755 O O . SER A 1 94 ? 20 7.406 7.238 1 60.62 94 SER A O 1
ATOM 757 N N . ILE A 1 95 ? 18.031 7.664 7.941 1 54.34 95 ILE A N 1
ATOM 758 C CA . ILE A 1 95 ? 17.75 8.93 7.27 1 54.34 95 ILE A CA 1
ATOM 759 C C . ILE A 1 95 ? 18.625 10.031 7.855 1 54.34 95 ILE A C 1
ATOM 761 O O . ILE A 1 95 ? 18.578 10.297 9.055 1 54.34 95 ILE A O 1
ATOM 765 N N . LEU A 1 96 ? 19.797 10.281 7.496 1 45.62 96 LEU A N 1
ATOM 766 C CA . LEU A 1 96 ? 20.281 11.625 7.789 1 45.62 96 LEU A CA 1
ATOM 767 C C . LEU A 1 96 ? 19.281 12.672 7.281 1 45.62 96 LEU A C 1
ATOM 769 O O . LEU A 1 96 ? 19.328 13.047 6.105 1 45.62 96 LEU A O 1
ATOM 773 N N . CYS A 1 97 ? 18.062 12.32 7.289 1 43.78 97 CYS A N 1
ATOM 774 C CA . CYS A 1 97 ? 17.344 13.539 6.941 1 43.78 97 CYS A CA 1
ATOM 775 C C . CYS A 1 97 ? 18.141 14.773 7.379 1 43.78 97 CYS A C 1
ATOM 777 O O . CYS A 1 97 ? 18.625 14.828 8.508 1 43.78 97 CYS A O 1
ATOM 779 N N . SER A 1 98 ? 18.781 15.352 6.449 1 38.41 98 SER A N 1
ATOM 780 C CA . SER A 1 98 ? 19.594 16.531 6.711 1 38.41 98 SER A CA 1
ATOM 781 C C . SER A 1 98 ? 19.125 17.266 7.965 1 38.41 98 SER A C 1
ATOM 783 O O . SER A 1 98 ? 18.016 17.781 8.008 1 38.41 98 SER A O 1
ATOM 785 N N . LYS A 1 99 ? 19.344 16.703 9.062 1 37.19 99 LYS A N 1
ATOM 786 C CA . LYS A 1 99 ? 19.266 17.562 10.234 1 37.19 99 LYS A CA 1
ATOM 787 C C . LYS A 1 99 ? 19.672 19 9.891 1 37.19 99 LYS A C 1
ATOM 789 O O . LYS A 1 99 ? 20.797 19.234 9.414 1 37.19 99 LYS A O 1
ATOM 794 N N . ARG A 1 100 ? 18.844 19.719 9.281 1 35.25 100 ARG A N 1
ATOM 795 C CA . ARG A 1 100 ? 19.172 21.141 9.297 1 35.25 100 ARG A CA 1
ATOM 796 C C . ARG A 1 100 ? 19.984 21.5 10.539 1 35.25 100 ARG A C 1
ATOM 798 O O . ARG A 1 100 ? 19.531 21.281 11.664 1 35.25 100 ARG A O 1
ATOM 805 N N . ILE A 1 101 ? 21.234 21.234 10.508 1 35.44 101 ILE A N 1
ATOM 806 C CA . ILE A 1 101 ? 22.094 21.859 11.508 1 35.44 101 ILE A CA 1
ATOM 807 C C . ILE A 1 101 ? 21.5 23.203 11.938 1 35.44 101 ILE A C 1
ATOM 809 O O . ILE A 1 101 ? 21.391 24.125 11.133 1 35.44 101 ILE A O 1
ATOM 813 N N . ARG A 1 102 ? 20.5 23.188 12.773 1 32.88 102 ARG A N 1
ATOM 814 C CA . ARG A 1 102 ? 20.172 24.453 13.422 1 32.88 102 ARG A CA 1
ATOM 815 C C . ARG A 1 102 ? 21.438 25.172 13.883 1 32.88 102 ARG A C 1
ATOM 817 O O . ARG A 1 102 ? 22.172 24.672 14.734 1 32.88 102 ARG A O 1
ATOM 824 N N . SER A 1 1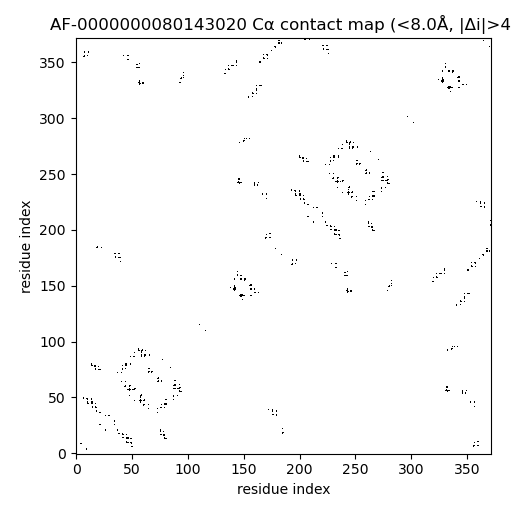03 ? 22.188 25.578 12.859 1 33 103 SER A N 1
ATOM 825 C CA . SER A 1 103 ? 23.281 26.453 13.25 1 33 103 SER A CA 1
ATOM 826 C C . SER A 1 103 ? 22.891 27.359 14.406 1 33 103 SER A C 1
ATOM 828 O O . SER A 1 103 ? 21.938 28.141 14.305 1 33 103 SER A O 1
ATOM 830 N N . LYS A 1 104 ? 22.797 26.875 15.586 1 33.31 104 LYS A N 1
ATOM 831 C CA . LYS A 1 104 ? 22.672 27.703 16.781 1 33.31 104 LYS A CA 1
ATOM 832 C C . LYS A 1 104 ? 23.688 28.844 16.781 1 33.31 104 LYS A C 1
ATOM 834 O O . LYS A 1 104 ? 24.656 28.812 17.547 1 33.31 104 LYS A O 1
ATOM 839 N N . LYS A 1 105 ? 24.438 29.109 15.633 1 35.12 105 LYS A N 1
ATOM 840 C CA . LYS A 1 105 ? 25.406 30.188 15.891 1 35.12 105 LYS A CA 1
ATOM 841 C C . LYS A 1 105 ? 24.781 31.297 16.734 1 35.12 105 LYS A C 1
ATOM 843 O O . LYS A 1 105 ? 23.562 31.484 16.719 1 35.12 105 LYS A O 1
ATOM 848 N N . ILE A 1 106 ? 25.719 32.125 17.375 1 35.38 106 ILE A N 1
ATOM 849 C CA . ILE A 1 106 ? 25.891 33.094 18.438 1 35.38 106 ILE A CA 1
ATOM 850 C C . ILE A 1 106 ? 25.047 34.344 18.125 1 35.38 106 ILE A C 1
ATOM 852 O O . ILE A 1 106 ? 25.281 35 17.109 1 35.38 106 ILE A O 1
ATOM 856 N N . VAL A 1 107 ? 23.797 34.406 18.422 1 39.38 107 VAL A N 1
ATOM 857 C CA . VAL A 1 107 ? 22.953 35.594 18.469 1 39.38 107 VAL A CA 1
ATOM 858 C C . VAL A 1 107 ? 23.703 36.719 19.141 1 39.38 107 VAL A C 1
ATOM 860 O O . VAL A 1 107 ? 23.875 36.719 20.375 1 39.38 107 VAL A O 1
ATOM 863 N N . ARG A 1 108 ? 24.922 37 18.672 1 35.66 108 ARG A N 1
ATOM 864 C CA . ARG A 1 108 ? 25.375 38.281 19.219 1 35.66 108 ARG A CA 1
ATOM 865 C C . ARG A 1 108 ? 24.281 39.312 19.156 1 35.66 108 ARG A C 1
ATOM 867 O O . ARG A 1 108 ? 23.375 39.219 18.328 1 35.66 108 ARG A O 1
ATOM 874 N N . ARG A 1 109 ? 24.203 40.344 20.062 1 38.88 109 ARG A N 1
ATOM 875 C CA . ARG A 1 109 ? 23.391 41.438 20.594 1 38.88 109 ARG A CA 1
ATOM 876 C C . ARG A 1 109 ? 23 42.375 19.484 1 38.88 109 ARG A C 1
ATOM 878 O O . ARG A 1 109 ? 22.406 43.438 19.75 1 38.88 109 ARG A O 1
ATOM 885 N N . SER A 1 110 ? 23.828 42.562 18.312 1 39.91 110 SER A N 1
ATOM 886 C CA . SER A 1 110 ? 23.359 43.656 17.469 1 39.91 110 SER A CA 1
ATOM 887 C C . SER A 1 110 ? 21.953 43.406 16.953 1 39.91 110 SER A C 1
ATOM 889 O O . SER A 1 110 ? 21.75 42.5 16.109 1 39.91 110 SER A O 1
ATOM 891 N N . CYS A 1 111 ? 20.984 43.312 17.734 1 39.22 111 CYS A N 1
ATOM 892 C CA . CYS A 1 111 ? 19.578 42.938 17.859 1 39.22 111 CYS A CA 1
ATOM 893 C C . CYS A 1 111 ? 18.766 43.531 16.734 1 39.22 111 CYS A C 1
ATOM 895 O O . CYS A 1 111 ? 17.562 43.75 16.875 1 39.22 111 CYS A O 1
ATOM 897 N N . ASN A 1 112 ? 19.359 44.375 15.758 1 41.28 112 ASN A N 1
ATOM 898 C CA . ASN A 1 112 ? 18.547 45.406 15.109 1 41.28 112 ASN A CA 1
ATOM 899 C C . ASN A 1 112 ? 17.3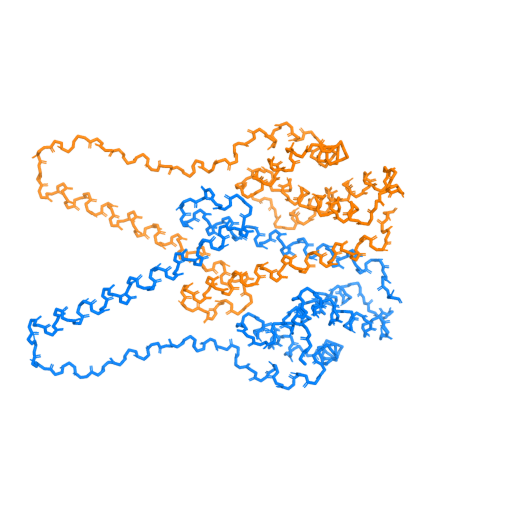28 44.812 14.438 1 41.28 112 ASN A C 1
ATOM 901 O O . ASN A 1 112 ? 17.344 43.656 14.008 1 41.28 112 ASN A O 1
ATOM 905 N N . MET A 1 113 ? 16.094 45.438 14.516 1 52 113 MET A N 1
ATOM 906 C CA . MET A 1 113 ? 14.75 45.188 13.984 1 52 113 MET A CA 1
ATOM 907 C C . MET A 1 113 ? 14.82 44.656 12.555 1 52 113 MET A C 1
ATOM 909 O O . MET A 1 113 ? 14.039 43.781 12.18 1 52 113 MET A O 1
ATOM 913 N N . ARG A 1 114 ? 15.836 45.25 11.828 1 52.56 114 ARG A N 1
ATOM 914 C CA . ARG A 1 114 ? 15.898 44.875 10.414 1 52.56 114 ARG A CA 1
ATOM 915 C C . ARG A 1 114 ? 16.328 43.438 10.25 1 52.56 114 ARG A C 1
ATOM 917 O O . ARG A 1 114 ? 15.844 42.75 9.352 1 52.56 114 ARG A O 1
ATOM 924 N N . ARG A 1 115 ? 17.234 43.031 11.102 1 54.06 115 ARG A N 1
ATOM 925 C CA . ARG A 1 115 ? 17.734 41.656 10.977 1 54.06 115 ARG A CA 1
ATOM 926 C C . ARG A 1 115 ? 16.672 40.656 11.375 1 54.06 115 ARG A C 1
ATOM 928 O O . ARG A 1 115 ? 16.531 39.594 10.742 1 54.06 115 ARG A O 1
ATOM 935 N N . ILE A 1 116 ? 15.906 41.094 12.391 1 56.12 116 ILE A N 1
ATOM 936 C CA . ILE A 1 116 ? 14.82 40.219 12.844 1 56.12 116 ILE A CA 1
ATOM 937 C C . ILE A 1 116 ? 13.781 40.094 11.734 1 56.12 116 ILE A C 1
ATOM 939 O O . ILE A 1 116 ? 13.289 38.969 11.477 1 56.12 116 ILE A O 1
ATOM 943 N N . ARG A 1 117 ? 13.633 41.281 11.031 1 61.22 117 ARG A N 1
ATOM 944 C CA . ARG A 1 117 ? 12.633 41.25 9.969 1 61.22 117 ARG A CA 1
ATOM 945 C C . ARG A 1 117 ? 13.094 40.375 8.805 1 61.22 117 ARG A C 1
ATOM 947 O O . ARG A 1 117 ? 12.305 39.625 8.242 1 61.22 117 ARG A O 1
ATOM 954 N N . LYS A 1 118 ? 14.422 40.5 8.469 1 64.19 118 LYS A N 1
ATOM 955 C CA . LYS A 1 118 ? 14.938 39.719 7.344 1 64.19 118 LYS A CA 1
ATOM 956 C C . LYS A 1 118 ? 14.938 38.25 7.664 1 64.19 118 LYS A C 1
ATOM 958 O O . LYS A 1 118 ? 14.586 37.406 6.816 1 64.19 118 LYS A O 1
ATOM 963 N N . HIS A 1 119 ? 15.352 37.906 8.914 1 67.81 119 HIS A N 1
ATOM 964 C CA . HIS A 1 119 ? 15.359 36.5 9.352 1 67.81 119 HIS A CA 1
ATOM 965 C C . HIS A 1 119 ? 13.945 35.938 9.43 1 67.81 119 HIS A C 1
ATOM 967 O O . HIS A 1 119 ? 13.703 34.781 9.062 1 67.81 119 HIS A O 1
ATOM 973 N N . ALA A 1 120 ? 13.102 36.875 9.852 1 69.12 120 ALA A N 1
ATOM 974 C CA . ALA A 1 120 ? 11.703 36.469 9.93 1 69.12 120 ALA A CA 1
ATOM 975 C C . ALA A 1 120 ? 11.133 36.188 8.539 1 69.12 120 ALA A C 1
ATOM 977 O O . ALA A 1 120 ? 10.406 35.219 8.336 1 69.12 120 ALA A O 1
ATOM 978 N N . GLN A 1 121 ? 11.57 37 7.586 1 70 121 GLN A N 1
ATOM 979 C CA . GLN A 1 121 ? 11.102 36.844 6.219 1 70 121 GLN A CA 1
ATOM 980 C C . GLN A 1 121 ? 11.641 35.531 5.605 1 70 121 GLN A C 1
ATOM 982 O O . GLN A 1 121 ? 10.922 34.844 4.902 1 70 121 GLN A O 1
ATOM 987 N N . LYS A 1 122 ? 12.906 35.281 5.922 1 70 122 LYS A N 1
ATOM 988 C CA . LYS A 1 122 ? 13.523 34.062 5.406 1 70 122 LYS A CA 1
ATOM 989 C C . LYS A 1 122 ? 12.875 32.812 6.012 1 70 122 LYS A C 1
ATOM 991 O O . LYS A 1 122 ? 12.641 31.828 5.312 1 70 122 LYS A O 1
ATOM 996 N N . ARG A 1 123 ? 12.547 32.938 7.246 1 71.25 123 ARG A N 1
ATOM 997 C CA . ARG A 1 123 ? 11.875 31.812 7.91 1 71.25 123 ARG A CA 1
ATOM 998 C C . ARG A 1 123 ? 10.484 31.594 7.324 1 71.25 123 ARG A C 1
ATOM 1000 O O . ARG A 1 123 ? 10.062 30.438 7.133 1 71.25 123 ARG A O 1
ATOM 1007 N N . VAL A 1 124 ? 9.836 32.656 7.035 1 73.06 124 VAL A N 1
ATOM 1008 C CA . VAL A 1 124 ? 8.492 32.562 6.473 1 73.06 124 VAL A CA 1
ATOM 1009 C C . VAL A 1 124 ? 8.555 31.953 5.082 1 73.06 124 VAL A C 1
ATOM 1011 O O . VAL A 1 124 ? 7.727 31.109 4.734 1 73.06 124 VAL A O 1
ATOM 1014 N N . LEU A 1 125 ? 9.617 32.312 4.336 1 72.31 125 LEU A N 1
ATOM 1015 C CA . LEU A 1 125 ? 9.789 31.766 2.992 1 72.31 125 LEU A CA 1
ATOM 1016 C C . LEU A 1 125 ? 10.109 30.281 3.047 1 72.31 125 LEU A C 1
ATOM 1018 O O . LEU A 1 125 ? 9.562 29.5 2.264 1 72.31 125 LEU A O 1
ATOM 1022 N N . ALA A 1 126 ? 11.047 29.969 3.959 1 69.5 126 ALA A N 1
ATOM 1023 C CA . ALA A 1 126 ? 11.406 28.578 4.125 1 69.5 126 ALA A CA 1
ATOM 1024 C C . ALA A 1 126 ? 10.195 27.734 4.547 1 69.5 126 ALA A C 1
ATOM 1026 O O . ALA A 1 126 ? 10 26.625 4.055 1 69.5 126 ALA A O 1
ATOM 1027 N N . SER A 1 127 ? 9.422 28.344 5.375 1 73.88 127 SER A N 1
ATOM 1028 C CA . SER A 1 127 ? 8.219 27.656 5.824 1 73.88 127 SER A CA 1
ATOM 1029 C C . SER A 1 127 ? 7.215 27.5 4.688 1 73.88 127 SER A C 1
ATOM 1031 O O . SER A 1 127 ? 6.562 26.453 4.566 1 73.88 127 SER A O 1
ATOM 1033 N N . SER A 1 128 ? 7.211 28.484 3.871 1 79.19 128 SER A N 1
ATOM 1034 C CA . SER A 1 128 ? 6.297 28.438 2.736 1 79.19 128 SER A CA 1
ATOM 1035 C C . SER A 1 128 ? 6.719 27.391 1.722 1 79.19 128 SER A C 1
ATOM 1037 O O . SER A 1 128 ? 5.875 26.688 1.164 1 79.19 128 SER A O 1
ATOM 1039 N N . ILE A 1 129 ? 7.977 27.281 1.51 1 78.12 129 ILE A N 1
ATOM 1040 C CA . ILE A 1 129 ? 8.5 26.281 0.58 1 78.12 129 ILE A CA 1
ATOM 1041 C C . ILE A 1 129 ? 8.219 24.875 1.115 1 78.12 129 ILE A C 1
ATOM 1043 O O . ILE A 1 129 ? 7.777 24 0.372 1 78.12 129 ILE A O 1
ATOM 1047 N N . ALA A 1 130 ? 8.523 24.75 2.391 1 72.12 130 ALA A N 1
ATOM 1048 C CA . ALA A 1 130 ? 8.266 23.453 3.018 1 72.12 130 ALA A CA 1
ATOM 1049 C C . ALA A 1 130 ? 6.793 23.062 2.896 1 72.12 130 ALA A C 1
ATOM 1051 O O . ALA A 1 130 ? 6.469 21.922 2.594 1 72.12 130 ALA A O 1
ATOM 1052 N N . LYS A 1 131 ? 6.027 24.078 3.053 1 77.56 131 LYS A N 1
ATOM 1053 C CA . LYS A 1 131 ? 4.59 23.844 2.971 1 77.56 131 LYS A CA 1
ATOM 1054 C C . LYS A 1 131 ? 4.176 23.469 1.553 1 77.56 131 LYS A C 1
ATOM 1056 O O . LYS A 1 131 ? 3.334 22.594 1.359 1 77.56 131 LYS A O 1
ATOM 1061 N N . ARG A 1 132 ? 4.77 24.109 0.632 1 81.12 132 ARG A N 1
ATOM 1062 C CA . ARG A 1 132 ? 4.477 23.812 -0.767 1 81.12 132 ARG A CA 1
ATOM 1063 C C . ARG A 1 132 ? 4.934 22.406 -1.131 1 81.12 132 ARG A C 1
ATOM 1065 O O . ARG A 1 132 ? 4.238 21.688 -1.859 1 81.12 132 ARG A O 1
ATOM 1072 N N . MET A 1 133 ? 5.984 22.031 -0.624 1 76.88 133 MET A N 1
ATOM 1073 C CA . MET A 1 133 ? 6.512 20.688 -0.892 1 76.88 133 MET A CA 1
ATOM 1074 C C . MET A 1 133 ? 5.605 19.625 -0.296 1 76.88 133 MET A C 1
ATOM 1076 O O . MET A 1 133 ? 5.309 18.625 -0.951 1 76.88 133 MET A O 1
ATOM 1080 N N . VAL A 1 134 ? 5.199 19.859 0.865 1 80.06 134 VAL A N 1
ATOM 1081 C CA . VAL A 1 134 ? 4.289 18.922 1.528 1 80.06 134 VAL A CA 1
ATOM 1082 C C . VAL A 1 134 ? 2.984 18.828 0.74 1 80.06 134 VAL A C 1
ATOM 1084 O O . VAL A 1 134 ? 2.441 17.734 0.554 1 80.06 134 VAL A O 1
ATOM 1087 N N . LYS A 1 135 ? 2.592 19.969 0.263 1 83.94 135 LYS A N 1
ATOM 1088 C CA . LYS A 1 135 ? 1.352 20 -0.508 1 83.94 135 LYS A CA 1
ATOM 1089 C C . LYS A 1 135 ? 1.478 19.188 -1.793 1 83.94 135 LYS A C 1
ATOM 1091 O O . LYS A 1 135 ? 0.569 18.438 -2.15 1 83.94 135 LYS A O 1
ATOM 1096 N N . LYS A 1 136 ? 2.555 19.344 -2.438 1 85.94 136 LYS A N 1
ATOM 1097 C CA . LYS A 1 136 ? 2.787 18.594 -3.672 1 85.94 136 LYS A CA 1
ATOM 1098 C C . LYS A 1 136 ? 2.791 17.094 -3.414 1 85.94 136 LYS A C 1
ATOM 1100 O O . LYS A 1 136 ? 2.176 16.328 -4.16 1 85.94 136 LYS A O 1
ATOM 1105 N N . ARG A 1 137 ? 3.441 16.766 -2.396 1 85.62 137 ARG A N 1
ATOM 1106 C CA . ARG A 1 137 ? 3.508 15.352 -2.066 1 85.62 137 ARG A CA 1
ATOM 1107 C C . ARG A 1 137 ? 2.139 14.82 -1.661 1 85.62 137 ARG A C 1
ATOM 1109 O O . ARG A 1 137 ? 1.79 13.68 -1.978 1 85.62 137 ARG A O 1
ATOM 1116 N N . THR A 1 138 ? 1.459 15.609 -1.031 1 88.12 138 THR A N 1
ATOM 1117 C CA . THR A 1 138 ? 0.098 15.242 -0.652 1 88.12 138 THR A CA 1
ATOM 1118 C C . THR A 1 138 ? -0.771 15.031 -1.889 1 88.12 138 THR A C 1
ATOM 1120 O O . THR A 1 138 ? -1.592 14.117 -1.928 1 88.12 138 THR A O 1
ATOM 1123 N N . GLN A 1 139 ? -0.553 15.852 -2.852 1 90.75 139 GLN A N 1
ATOM 1124 C CA . GLN A 1 139 ? -1.304 15.711 -4.094 1 90.75 139 GLN A CA 1
ATOM 1125 C C . GLN A 1 139 ? -0.982 14.391 -4.785 1 90.75 139 GLN A C 1
ATOM 1127 O O . GLN A 1 139 ? -1.876 13.734 -5.316 1 90.75 139 GLN A O 1
ATOM 1132 N N . VAL A 1 140 ? 0.218 14.07 -4.75 1 91.94 140 VAL A N 1
ATOM 1133 C CA . VAL A 1 140 ? 0.612 12.789 -5.34 1 91.94 140 VAL A CA 1
ATOM 1134 C C . VAL A 1 140 ? -0.029 11.641 -4.562 1 91.94 140 VAL A C 1
ATOM 1136 O O . VAL A 1 140 ? -0.545 10.695 -5.16 1 91.94 140 VAL A O 1
ATOM 1139 N N . LEU A 1 141 ? 0.014 11.75 -3.258 1 92 141 LEU A N 1
ATOM 1140 C CA . LEU A 1 141 ? -0.596 10.727 -2.416 1 92 141 LEU A CA 1
ATOM 1141 C C . LEU A 1 141 ? -2.082 10.578 -2.73 1 92 141 LEU A C 1
ATOM 1143 O O . LEU A 1 141 ? -2.602 9.461 -2.783 1 92 141 LEU A O 1
ATOM 1147 N N . LYS A 1 142 ? -2.734 11.68 -3.004 1 91.88 142 LYS A N 1
ATOM 1148 C CA . LYS A 1 142 ? -4.156 11.68 -3.334 1 91.88 142 LYS A CA 1
ATOM 1149 C C . LYS A 1 142 ? -4.426 10.891 -4.609 1 91.88 142 LYS A C 1
ATOM 1151 O O . LYS A 1 142 ? -5.473 10.25 -4.738 1 91.88 142 LYS A O 1
ATOM 1156 N N . THR A 1 143 ? -3.535 10.859 -5.469 1 93 143 THR A N 1
ATOM 1157 C CA . THR A 1 143 ? -3.723 10.156 -6.73 1 93 143 THR A CA 1
ATOM 1158 C C . THR A 1 143 ? -3.484 8.656 -6.551 1 93 143 THR A C 1
ATOM 1160 O O . THR A 1 143 ? -3.963 7.848 -7.348 1 93 143 THR A O 1
ATOM 1163 N N . LEU A 1 144 ? -2.75 8.305 -5.551 1 92.81 144 LEU A N 1
ATOM 1164 C CA . LEU A 1 144 ? -2.391 6.91 -5.348 1 92.81 144 LEU A CA 1
ATOM 1165 C C . LEU A 1 144 ? -3.475 6.176 -4.562 1 92.81 144 LEU A C 1
ATOM 1167 O O . LEU A 1 144 ? -3.658 4.969 -4.727 1 92.81 144 LEU A O 1
ATOM 1171 N N . VAL A 1 145 ? -4.152 6.883 -3.682 1 93.75 145 VAL A N 1
ATOM 1172 C CA . VAL A 1 145 ? -5.215 6.312 -2.861 1 93.75 145 VAL A CA 1
ATOM 1173 C C . VAL A 1 145 ? -6.551 6.426 -3.59 1 93.75 145 VAL A C 1
ATOM 1175 O O . VAL A 1 145 ? -6.984 7.527 -3.934 1 93.75 145 VAL A O 1
ATOM 1178 N N . PRO A 1 146 ? -7.207 5.293 -3.812 1 91.94 146 PRO A N 1
ATOM 1179 C CA . PRO A 1 146 ? -8.508 5.398 -4.484 1 91.94 146 PRO A CA 1
ATOM 1180 C C . PRO A 1 146 ? -9.453 6.379 -3.791 1 91.94 146 PRO A C 1
ATOM 1182 O O . PRO A 1 146 ? -9.695 6.258 -2.588 1 91.94 146 PRO A O 1
ATOM 1185 N N . GLY A 1 147 ? -9.961 7.395 -4.602 1 90.5 147 GLY A N 1
ATOM 1186 C CA . GLY A 1 147 ? -10.859 8.406 -4.059 1 90.5 147 GLY A CA 1
ATOM 1187 C C . GLY A 1 147 ? -10.133 9.539 -3.367 1 90.5 147 GLY A C 1
ATOM 1188 O O . GLY A 1 147 ? -10.758 10.461 -2.846 1 90.5 147 GLY A O 1
ATOM 1189 N N . GLY A 1 148 ? -8.797 9.438 -3.314 1 91.94 148 GLY A N 1
ATOM 1190 C CA . GLY A 1 148 ? -8 10.406 -2.57 1 91.94 148 GLY A CA 1
ATOM 1191 C C . GLY A 1 148 ? -8.133 11.82 -3.1 1 91.94 148 GLY A C 1
ATOM 1192 O O . GLY A 1 148 ? -8.008 12.789 -2.342 1 91.94 148 GLY A O 1
ATOM 1193 N N . GLU A 1 149 ? -8.391 11.984 -4.355 1 90.88 149 GLU A N 1
ATOM 1194 C CA . GLU A 1 149 ? -8.469 13.297 -4.984 1 90.88 149 GLU A CA 1
ATOM 1195 C C . GLU A 1 149 ? -9.633 14.109 -4.414 1 90.88 149 GLU A C 1
ATOM 1197 O O . GLU A 1 149 ? -9.602 15.344 -4.43 1 90.88 149 GLU A O 1
ATOM 1202 N N . SER A 1 150 ? -10.523 13.438 -3.861 1 88.75 150 SER A N 1
ATOM 1203 C CA . SER A 1 150 ? -11.703 14.109 -3.338 1 88.75 150 SER A CA 1
ATOM 1204 C C . SER A 1 150 ? -11.555 14.406 -1.85 1 88.75 150 SER A C 1
ATOM 1206 O O . SER A 1 150 ? -12.461 14.977 -1.232 1 88.75 150 SER A O 1
ATOM 1208 N N . MET A 1 151 ? -10.414 13.992 -1.333 1 85.5 151 MET A N 1
ATOM 1209 C CA . MET A 1 151 ? -10.203 14.172 0.099 1 85.5 151 MET A CA 1
ATOM 1210 C C . MET A 1 151 ? -9.484 15.492 0.377 1 85.5 151 MET A C 1
ATOM 1212 O O . MET A 1 151 ? -8.344 15.688 -0.046 1 85.5 151 MET A O 1
ATOM 1216 N N . ASP A 1 152 ? -10.109 16.438 1.067 1 81.94 152 ASP A N 1
ATOM 1217 C CA . ASP A 1 152 ? -9.508 17.75 1.336 1 81.94 152 ASP A CA 1
ATOM 1218 C C . ASP A 1 152 ? -8.883 17.797 2.729 1 81.94 152 ASP A C 1
ATOM 1220 O O . ASP A 1 152 ? -8.031 18.641 3.006 1 81.94 152 ASP A O 1
ATOM 1224 N N . ASP A 1 153 ? -9.227 16.969 3.562 1 81.06 153 ASP A N 1
ATOM 1225 C CA . ASP A 1 153 ? -8.75 16.906 4.941 1 81.06 153 ASP A CA 1
ATOM 1226 C C . ASP A 1 153 ? -7.543 15.984 5.07 1 81.06 153 ASP A C 1
ATOM 1228 O O . ASP A 1 153 ? -7.609 14.812 4.711 1 81.06 153 ASP A O 1
ATOM 1232 N N . GLU A 1 154 ? -6.516 16.594 5.508 1 77.25 154 GLU A N 1
ATOM 1233 C CA . GLU A 1 154 ? -5.27 15.852 5.648 1 77.25 154 GLU A CA 1
ATOM 1234 C C . GLU A 1 154 ? -5.441 14.656 6.578 1 77.25 154 GLU A C 1
ATOM 1236 O O . GLU A 1 154 ? -4.836 13.602 6.359 1 77.25 154 GLU A O 1
ATOM 1241 N N . PHE A 1 155 ? -6.25 14.898 7.57 1 80.31 155 PHE A N 1
ATOM 1242 C CA . PHE A 1 155 ? -6.504 13.812 8.508 1 80.31 155 PHE A CA 1
ATOM 1243 C C . PHE A 1 155 ? -7.199 12.648 7.82 1 80.31 155 PHE A C 1
ATOM 1245 O O . PHE A 1 155 ? -6.809 11.492 7.992 1 80.31 155 PHE A O 1
ATOM 1252 N N . CYS A 1 156 ? -8.117 12.969 7.078 1 86.69 156 CYS A N 1
ATOM 1253 C CA . CYS A 1 156 ? -8.859 11.953 6.348 1 86.69 156 CYS A CA 1
ATOM 1254 C C . CYS A 1 156 ? -7.957 11.227 5.359 1 86.69 156 CYS A C 1
ATOM 1256 O O . CYS A 1 156 ? -7.977 9.992 5.281 1 86.69 156 CYS A O 1
ATOM 1258 N N . LEU A 1 157 ? -7.16 11.938 4.68 1 89.94 157 LEU A N 1
ATOM 1259 C CA . LEU A 1 157 ? -6.27 11.336 3.695 1 89.94 157 LEU A CA 1
ATOM 1260 C C . LEU A 1 157 ? -5.289 10.383 4.359 1 89.94 157 LEU A C 1
ATOM 1262 O O . LEU A 1 157 ? -5.043 9.281 3.854 1 89.94 157 LEU A O 1
ATOM 1266 N N . LEU A 1 158 ? -4.762 10.797 5.477 1 88.31 158 LEU A N 1
ATOM 1267 C CA . LEU A 1 158 ? -3.805 9.961 6.191 1 88.31 158 LEU A CA 1
ATOM 1268 C C . LEU A 1 158 ? -4.461 8.672 6.668 1 88.31 158 LEU A C 1
ATOM 1270 O O . LEU A 1 158 ? -3.893 7.59 6.512 1 88.31 158 LEU A O 1
ATOM 1274 N N . GLU A 1 159 ? -5.613 8.805 7.18 1 89.62 159 GLU A N 1
ATOM 1275 C CA . GLU A 1 159 ? -6.344 7.637 7.668 1 89.62 159 GLU A CA 1
ATOM 1276 C C . GLU A 1 159 ? -6.66 6.668 6.535 1 89.62 159 GLU A C 1
ATOM 1278 O O . GLU A 1 159 ? -6.473 5.457 6.672 1 89.62 159 GLU A O 1
ATOM 1283 N N . GLU A 1 160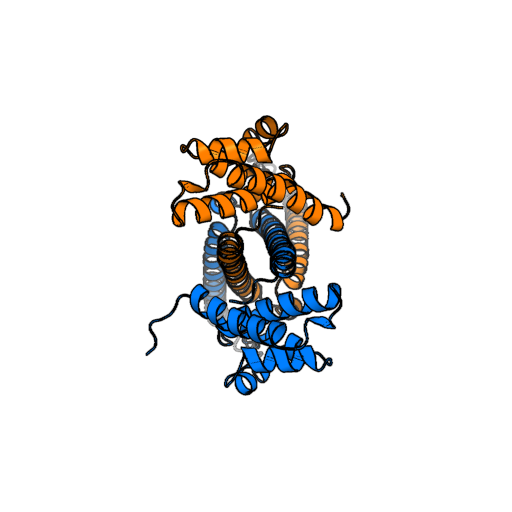 ? -7.121 7.188 5.477 1 92.5 160 GLU A N 1
ATOM 1284 C CA . GLU A 1 160 ? -7.43 6.367 4.309 1 92.5 160 GLU A CA 1
ATOM 1285 C C . GLU A 1 160 ? -6.168 5.719 3.74 1 92.5 160 GLU A C 1
ATOM 1287 O O . GLU A 1 160 ? -6.199 4.566 3.305 1 92.5 160 GLU A O 1
ATOM 1292 N N . THR A 1 161 ? -5.113 6.492 3.701 1 93.12 161 THR A N 1
ATOM 1293 C CA . THR A 1 161 ? -3.842 5.969 3.221 1 93.12 161 THR A CA 1
ATOM 1294 C C . THR A 1 161 ? -3.391 4.781 4.07 1 93.12 161 THR A C 1
ATOM 1296 O O . THR A 1 161 ? -2.975 3.752 3.539 1 93.12 161 THR A O 1
ATOM 1299 N N . ILE A 1 162 ? -3.447 4.906 5.352 1 92.12 162 ILE A N 1
ATOM 1300 C CA . ILE A 1 162 ? -3.053 3.846 6.273 1 92.12 162 ILE A CA 1
ATOM 1301 C C . ILE A 1 162 ? -3.875 2.59 5.996 1 92.12 162 ILE A C 1
ATOM 1303 O O . ILE A 1 162 ? -3.322 1.497 5.855 1 92.12 162 ILE A O 1
ATOM 1307 N N . ASP A 1 163 ? -5.117 2.766 5.945 1 93.19 163 ASP A N 1
ATOM 1308 C CA . ASP A 1 163 ? -6 1.626 5.719 1 93.19 163 ASP A CA 1
ATOM 1309 C C . ASP A 1 163 ? -5.73 0.982 4.363 1 93.19 163 ASP A C 1
ATOM 1311 O O . ASP A 1 163 ? -5.703 -0.245 4.246 1 93.19 163 ASP A O 1
ATOM 1315 N N . TYR A 1 164 ? -5.582 1.77 3.344 1 94.5 164 TYR A N 1
ATOM 1316 C CA . TYR A 1 164 ? -5.301 1.26 2.008 1 94.5 164 TYR A CA 1
ATOM 1317 C C . TYR A 1 164 ? -3.967 0.522 1.976 1 94.5 164 TYR A C 1
ATOM 1319 O O . TYR A 1 164 ? -3.857 -0.548 1.373 1 94.5 164 TYR A O 1
ATOM 1327 N N . LEU A 1 165 ? -3.004 1.142 2.582 1 93.94 165 LEU A N 1
ATOM 1328 C CA . LEU A 1 165 ? -1.691 0.513 2.688 1 93.94 165 LEU A CA 1
ATOM 1329 C C . LEU A 1 165 ? -1.795 -0.854 3.355 1 93.94 165 LEU A C 1
ATOM 1331 O O . LEU A 1 165 ? -1.229 -1.833 2.867 1 93.94 165 LEU A O 1
ATOM 1335 N N . LEU A 1 166 ? -2.494 -0.955 4.41 1 92.31 166 LEU A N 1
ATOM 1336 C CA . LEU A 1 166 ? -2.715 -2.217 5.109 1 92.31 166 LEU A CA 1
ATOM 1337 C C . LEU A 1 166 ? -3.412 -3.225 4.203 1 92.31 166 LEU A C 1
ATOM 1339 O O . LEU A 1 166 ? -3.07 -4.41 4.207 1 92.31 166 LEU A O 1
ATOM 1343 N N . SER A 1 167 ? -4.348 -2.76 3.49 1 92.75 167 SER A N 1
ATOM 1344 C CA . SER A 1 167 ? -5.094 -3.627 2.584 1 92.75 167 SER A CA 1
ATOM 1345 C C . SER A 1 167 ? -4.207 -4.137 1.453 1 92.75 167 SER A C 1
ATOM 1347 O O . SER A 1 167 ? -4.316 -5.297 1.05 1 92.75 167 SER A O 1
ATOM 1349 N N . LEU A 1 168 ? -3.367 -3.252 0.924 1 93.56 168 LEU A N 1
ATOM 1350 C CA . LEU A 1 168 ? -2.426 -3.666 -0.109 1 93.56 168 LEU A CA 1
ATOM 1351 C C . LEU A 1 168 ? -1.462 -4.723 0.424 1 93.56 168 LEU A C 1
ATOM 1353 O O . LEU A 1 168 ? -1.189 -5.715 -0.252 1 93.56 168 LEU A O 1
ATOM 1357 N N . GLN A 1 169 ? -0.954 -4.488 1.618 1 93.06 169 GLN A N 1
ATOM 1358 C CA . GLN A 1 169 ? -0.06 -5.457 2.244 1 93.06 169 GLN A CA 1
ATOM 1359 C C . GLN A 1 169 ? -0.754 -6.801 2.434 1 93.06 169 GLN A C 1
ATOM 1361 O O . GLN A 1 169 ? -0.148 -7.855 2.227 1 93.06 169 GLN A O 1
ATOM 1366 N N . ALA A 1 170 ? -1.966 -6.766 2.822 1 90.88 170 ALA A N 1
ATOM 1367 C CA . ALA A 1 170 ? -2.748 -7.992 2.965 1 90.88 170 ALA A CA 1
ATOM 1368 C C . ALA A 1 170 ? -2.912 -8.695 1.621 1 90.88 170 ALA A C 1
ATOM 1370 O O . ALA A 1 170 ? -2.842 -9.93 1.546 1 90.88 170 ALA A O 1
ATOM 1371 N N . GLN A 1 171 ? -3.203 -7.934 0.629 1 91.06 171 GLN A N 1
ATOM 1372 C CA . GLN A 1 171 ? -3.32 -8.508 -0.708 1 91.06 171 GLN A CA 1
ATOM 1373 C C . GLN A 1 171 ? -2.027 -9.195 -1.126 1 91.06 171 GLN A C 1
ATOM 1375 O O . GLN A 1 171 ? -2.055 -10.312 -1.646 1 91.06 171 GLN A O 1
ATOM 1380 N N . VAL A 1 172 ? -0.955 -8.578 -0.937 1 90.88 172 VAL A N 1
ATOM 1381 C CA . VAL A 1 172 ? 0.349 -9.148 -1.26 1 90.88 172 VAL A CA 1
ATOM 1382 C C . VAL A 1 172 ? 0.553 -10.445 -0.483 1 90.88 172 VAL A C 1
ATOM 1384 O O . VAL A 1 172 ? 0.998 -11.453 -1.046 1 90.88 172 VAL A O 1
ATOM 1387 N N . ASP A 1 173 ? 0.172 -10.453 0.777 1 89.06 173 ASP A N 1
ATOM 1388 C CA . ASP A 1 173 ? 0.312 -11.641 1.618 1 89.06 173 ASP A CA 1
ATOM 1389 C C . ASP A 1 173 ? -0.506 -12.805 1.067 1 89.06 173 ASP A C 1
ATOM 1391 O O . ASP A 1 173 ? -0.022 -13.938 1.008 1 89.06 173 ASP A O 1
ATOM 1395 N N . VAL A 1 174 ? -1.648 -12.547 0.693 1 86.94 174 VAL A N 1
ATOM 1396 C CA . VAL A 1 174 ? -2.521 -13.578 0.143 1 86.94 174 VAL A CA 1
ATOM 1397 C C . VAL A 1 174 ? -1.95 -14.086 -1.18 1 86.94 174 VAL A C 1
ATOM 1399 O O . VAL A 1 174 ? -1.963 -15.289 -1.447 1 86.94 174 VAL A O 1
ATOM 1402 N N . MET A 1 175 ? -1.45 -13.211 -1.969 1 85.81 175 MET A N 1
ATOM 1403 C CA . MET A 1 175 ? -0.894 -13.594 -3.264 1 85.81 175 MET A CA 1
ATOM 1404 C C . MET A 1 175 ? 0.374 -14.422 -3.086 1 85.81 175 MET A C 1
ATOM 1406 O O . MET A 1 175 ? 0.636 -15.336 -3.871 1 85.81 175 MET A O 1
ATOM 1410 N N . HIS A 1 176 ? 1.095 -14.133 -2.094 1 85.12 176 HIS A N 1
ATOM 1411 C CA . HIS A 1 176 ? 2.248 -14.969 -1.784 1 85.12 176 HIS A CA 1
ATOM 1412 C C . HIS A 1 176 ? 1.825 -16.406 -1.499 1 85.12 176 HIS A C 1
ATOM 1414 O O . HIS A 1 176 ? 2.504 -17.359 -1.909 1 85.12 176 HIS A O 1
ATOM 1420 N N . LYS A 1 177 ? 0.794 -16.453 -0.803 1 83.44 177 LYS A N 1
ATOM 1421 C CA . LYS A 1 177 ? 0.272 -17.781 -0.499 1 83.44 177 LYS A CA 1
ATOM 1422 C C . LYS A 1 177 ? -0.162 -18.516 -1.771 1 83.44 177 LYS A C 1
ATOM 1424 O O . LYS A 1 177 ? 0.041 -19.719 -1.903 1 83.44 177 LYS A O 1
ATOM 1429 N N . LEU A 1 178 ? -0.706 -17.828 -2.633 1 79.5 178 LEU A N 1
ATOM 1430 C CA . LEU A 1 178 ? -1.141 -18.406 -3.898 1 79.5 178 LEU A CA 1
ATOM 1431 C C . LEU A 1 178 ? 0.058 -18.828 -4.742 1 79.5 178 LEU A C 1
ATOM 1433 O O . LEU A 1 178 ? 0.052 -19.906 -5.34 1 79.5 178 LEU A O 1
ATOM 1437 N N . VAL A 1 179 ? 0.993 -18 -4.793 1 78.94 179 VAL A N 1
ATOM 1438 C CA . VAL A 1 179 ? 2.199 -18.297 -5.551 1 78.94 179 VAL A CA 1
ATOM 1439 C C . VAL A 1 179 ? 2.883 -19.531 -4.961 1 78.94 179 VAL A C 1
ATOM 1441 O O . VAL A 1 179 ? 3.375 -20.391 -5.699 1 78.94 179 VAL A O 1
ATOM 1444 N N . ASN A 1 180 ? 2.881 -19.562 -3.691 1 77.56 180 ASN A N 1
ATOM 1445 C CA . ASN A 1 180 ? 3.453 -20.719 -3.004 1 77.56 180 ASN A CA 1
ATOM 1446 C C . ASN A 1 180 ? 2.688 -22 -3.33 1 77.56 180 ASN A C 1
ATOM 1448 O O . ASN A 1 180 ? 3.291 -23.062 -3.518 1 77.56 180 ASN A O 1
ATOM 1452 N N . ALA A 1 181 ? 1.474 -21.875 -3.369 1 75.44 181 ALA A N 1
ATOM 1453 C CA . ALA A 1 181 ? 0.628 -23.031 -3.631 1 75.44 181 ALA A CA 1
ATOM 1454 C C . ALA A 1 181 ? 0.762 -23.484 -5.078 1 75.44 181 ALA A C 1
ATOM 1456 O O . ALA A 1 181 ? 0.559 -24.672 -5.383 1 75.44 181 ALA A O 1
ATOM 1457 N N . SER A 1 182 ? 0.941 -22.594 -5.996 1 70.25 182 SER A N 1
ATOM 1458 C CA . SER A 1 182 ? 0.999 -22.922 -7.418 1 70.25 182 SER A CA 1
ATOM 1459 C C . SER A 1 182 ? 2.322 -23.578 -7.777 1 70.25 182 SER A C 1
ATOM 1461 O O . SER A 1 182 ? 2.457 -24.172 -8.852 1 70.25 182 SER A O 1
ATOM 1463 N N . GLY A 1 183 ? 3.117 -23.828 -7.02 1 60.34 183 GLY A N 1
ATOM 1464 C CA . GLY A 1 183 ? 4.395 -24.438 -7.352 1 60.34 183 GLY A CA 1
ATOM 1465 C C . GLY A 1 183 ? 5.109 -23.75 -8.492 1 60.34 183 GLY A C 1
ATOM 1466 O O . GLY A 1 183 ? 5.871 -24.375 -9.234 1 60.34 183 GLY A O 1
ATOM 1467 N N . LEU A 1 184 ? 4.711 -22.609 -9.07 1 49.94 184 LEU A N 1
ATOM 1468 C CA . LEU A 1 184 ? 5.211 -21.938 -10.266 1 49.94 184 LEU A CA 1
ATOM 1469 C C . LEU A 1 184 ? 6.738 -21.969 -10.305 1 49.94 184 LEU A C 1
ATOM 1471 O O . LEU A 1 184 ? 7.402 -21.234 -9.578 1 49.94 184 LEU A O 1
ATOM 1475 N N . PRO A 1 185 ? 7.605 -22.922 -10.609 1 42.94 185 PRO A N 1
ATOM 1476 C CA . PRO A 1 185 ? 8.906 -22.828 -11.281 1 42.94 185 PRO A CA 1
ATOM 1477 C C . PRO A 1 185 ? 8.773 -22.422 -12.75 1 42.94 185 PRO A C 1
ATOM 1479 O O . PRO A 1 185 ? 7.758 -22.703 -13.391 1 42.94 185 PRO A O 1
ATOM 1482 N N . SER A 1 186 ? 9.25 -21.391 -13.422 1 35.16 186 SER A N 1
ATOM 1483 C CA . SER A 1 186 ? 9.383 -21.266 -14.875 1 35.16 186 SER A CA 1
ATOM 1484 C C . SER A 1 186 ? 9.664 -22.609 -15.523 1 35.16 186 SER A C 1
ATOM 1486 O O . SER A 1 186 ? 10.344 -23.453 -14.938 1 35.16 186 SER A O 1
ATOM 1488 N N . MET B 1 1 ? -14.664 -4.402 16.422 1 26.27 1 MET B N 1
ATOM 1489 C CA . MET B 1 1 ? -13.539 -4.43 15.477 1 26.27 1 MET B CA 1
ATOM 1490 C C . MET B 1 1 ? -13.164 -5.867 15.125 1 26.27 1 MET B C 1
ATOM 1492 O O . MET B 1 1 ? -12.82 -6.656 16 1 26.27 1 MET B O 1
ATOM 1496 N N . ARG B 1 2 ? -13.664 -6.52 14.156 1 39.47 2 ARG B N 1
ATOM 1497 C CA . ARG B 1 2 ? -13.414 -7.926 13.867 1 39.47 2 ARG B CA 1
ATOM 1498 C C . ARG B 1 2 ? -11.922 -8.234 13.922 1 39.47 2 ARG B C 1
ATOM 1500 O O . ARG B 1 2 ? -11.094 -7.367 13.641 1 39.47 2 ARG B O 1
ATOM 1507 N N . PRO B 1 3 ? -11.398 -9.234 14.438 1 43.81 3 PRO B N 1
ATOM 1508 C CA . PRO B 1 3 ? -9.977 -9.547 14.594 1 43.81 3 PRO B CA 1
ATOM 1509 C C . PRO B 1 3 ? -9.188 -9.359 13.297 1 43.81 3 PRO B C 1
ATOM 1511 O O . PRO B 1 3 ? -9.742 -9.523 12.211 1 43.81 3 PRO B O 1
ATOM 1514 N N . PRO B 1 4 ? -8.086 -8.586 13.203 1 48.62 4 PRO B N 1
ATOM 1515 C CA . PRO B 1 4 ? -7.207 -8.344 12.062 1 48.62 4 PRO B CA 1
ATOM 1516 C C . PRO B 1 4 ? -7.109 -9.547 11.125 1 48.62 4 PRO B C 1
ATOM 1518 O O . PRO B 1 4 ? -6.871 -9.383 9.922 1 48.62 4 PRO B O 1
ATOM 1521 N N . SER B 1 5 ? -7.012 -10.906 11.719 1 58 5 SER B N 1
ATOM 1522 C CA . SER B 1 5 ? -6.98 -12.188 11.016 1 58 5 SER B CA 1
ATOM 1523 C C . SER B 1 5 ? -8.148 -12.312 10.039 1 58 5 SER B C 1
ATOM 1525 O O . SER B 1 5 ? -8.031 -12.977 9.008 1 58 5 SER B O 1
ATOM 1527 N N . SER B 1 6 ? -9.07 -11.312 10.188 1 81.94 6 SER B N 1
ATOM 1528 C CA . SER B 1 6 ? -10.391 -11.461 9.594 1 81.94 6 SER B CA 1
ATOM 1529 C C . SER B 1 6 ? -10.453 -10.805 8.219 1 81.94 6 SER B C 1
ATOM 1531 O O . SER B 1 6 ? -11.008 -11.375 7.273 1 81.94 6 SER B O 1
ATOM 1533 N N . PHE B 1 7 ? -9.516 -9.828 8.055 1 88.81 7 PHE B N 1
ATOM 1534 C CA . PHE B 1 7 ? -9.609 -9.148 6.773 1 88.81 7 PHE B CA 1
ATOM 1535 C C . PHE B 1 7 ? -9.016 -10 5.66 1 88.81 7 PHE B C 1
ATOM 1537 O O . PHE B 1 7 ? -9.617 -10.148 4.594 1 88.81 7 PHE B O 1
ATOM 1544 N N . LYS B 1 8 ? -7.895 -10.57 5.945 1 88.44 8 LYS B N 1
ATOM 1545 C CA . LYS B 1 8 ? -7.207 -11.383 4.945 1 88.44 8 LYS B CA 1
ATOM 1546 C C . LYS B 1 8 ? -8.062 -12.57 4.523 1 88.44 8 LYS B C 1
ATOM 1548 O O . LYS B 1 8 ? -8.133 -12.906 3.336 1 88.44 8 LYS B O 1
ATOM 1553 N N . GLN B 1 9 ? -8.586 -13.094 5.484 1 89.25 9 GLN B N 1
ATOM 1554 C CA . GLN B 1 9 ? -9.422 -14.258 5.203 1 89.25 9 GLN B CA 1
ATOM 1555 C C . GLN B 1 9 ? -10.648 -13.867 4.391 1 89.25 9 GLN B C 1
ATOM 1557 O O . GLN B 1 9 ? -11.023 -14.562 3.443 1 89.25 9 GLN B O 1
ATOM 1562 N N . ASP B 1 10 ? -11.273 -12.789 4.781 1 92 10 ASP B N 1
ATOM 1563 C CA . ASP B 1 10 ? -12.445 -12.297 4.051 1 92 10 ASP B CA 1
ATOM 1564 C C . ASP B 1 10 ? -12.07 -11.906 2.623 1 92 10 ASP B C 1
ATOM 1566 O O . ASP B 1 10 ? -12.797 -12.219 1.678 1 92 10 ASP B O 1
ATOM 1570 N N . PHE B 1 11 ? -10.961 -11.289 2.527 1 94.12 11 PHE B N 1
ATOM 1571 C CA . PHE B 1 11 ? -10.453 -10.914 1.214 1 94.12 11 PHE B CA 1
ATOM 1572 C C . PHE B 1 11 ? -10.211 -12.148 0.351 1 94.12 11 PHE B C 1
ATOM 1574 O O . PHE B 1 11 ? -10.656 -12.203 -0.798 1 94.12 11 PHE B O 1
ATOM 1581 N N . PHE B 1 12 ? -9.562 -13.07 0.946 1 91.88 12 PHE B N 1
ATOM 1582 C CA . PHE B 1 12 ? -9.234 -14.281 0.203 1 91.88 12 PHE B CA 1
ATOM 1583 C C . PHE B 1 12 ? -10.492 -14.984 -0.28 1 91.88 12 PHE B C 1
ATOM 1585 O O . PHE B 1 12 ? -10.578 -15.391 -1.441 1 91.88 12 PHE B O 1
ATOM 1592 N N . LYS B 1 13 ? -11.398 -15.133 0.554 1 90.94 13 LYS B N 1
ATOM 1593 C CA . LYS B 1 13 ? -12.648 -15.805 0.208 1 90.94 13 LYS B CA 1
ATOM 1594 C C . LYS B 1 13 ? -13.352 -15.094 -0.947 1 90.94 13 LYS B C 1
ATOM 1596 O O . LYS B 1 13 ? -13.789 -15.734 -1.905 1 90.94 13 LYS B O 1
ATOM 1601 N N . LYS B 1 14 ? -13.43 -13.875 -0.899 1 93.25 14 LYS B N 1
ATOM 1602 C CA . LYS B 1 14 ? -14.109 -13.094 -1.925 1 93.25 14 LYS B CA 1
ATOM 1603 C C . LYS B 1 14 ? -13.336 -13.117 -3.24 1 93.25 14 LYS B C 1
ATOM 1605 O O . LYS B 1 14 ? -13.938 -13.133 -4.316 1 93.25 14 LYS B O 1
ATOM 1610 N N . TRP B 1 15 ? -12.078 -13.086 -3.088 1 92.69 15 TRP B N 1
ATOM 1611 C CA . TRP B 1 15 ? -11.258 -13.117 -4.293 1 92.69 15 TRP B CA 1
ATOM 1612 C C . TRP B 1 15 ? -11.398 -14.453 -5.016 1 92.69 15 TRP B C 1
ATOM 1614 O O . TRP B 1 15 ? -11.477 -14.492 -6.246 1 92.69 15 TRP B O 1
ATOM 1624 N N . VAL B 1 16 ? -11.461 -15.469 -4.242 1 89.31 16 VAL B N 1
ATOM 1625 C CA . VAL B 1 16 ? -11.633 -16.797 -4.82 1 89.31 16 VAL B CA 1
ATOM 1626 C C . VAL B 1 16 ? -12.945 -16.859 -5.594 1 89.31 16 VAL B C 1
ATOM 1628 O O . VAL B 1 16 ? -13 -17.422 -6.691 1 89.31 16 VAL B O 1
ATOM 1631 N N . VAL B 1 17 ? -13.883 -16.328 -5.074 1 90.19 17 VAL B N 1
ATOM 1632 C CA . VAL B 1 17 ? -15.18 -16.266 -5.746 1 90.19 17 VAL B CA 1
ATOM 1633 C C . VAL B 1 17 ? -15.023 -15.562 -7.094 1 90.19 17 VAL B C 1
ATOM 1635 O O . VAL B 1 17 ? -15.578 -16.016 -8.102 1 90.19 17 VAL B O 1
ATOM 1638 N N . GLY B 1 18 ? -14.344 -14.461 -7.102 1 89.81 18 GLY B N 1
ATOM 1639 C CA . GLY B 1 18 ? -14.109 -13.727 -8.336 1 89.81 18 GLY B CA 1
ATOM 1640 C C . GLY B 1 18 ? -13.305 -14.516 -9.352 1 89.81 18 GLY B C 1
ATOM 1641 O O . GLY B 1 18 ? -13.641 -14.523 -10.547 1 89.81 18 GLY B O 1
ATOM 1642 N N . LEU B 1 19 ? -12.344 -15.188 -8.875 1 86.19 19 LEU B N 1
ATOM 1643 C CA . LEU B 1 19 ? -11.492 -15.961 -9.766 1 86.19 19 LEU B CA 1
ATOM 1644 C C . LEU B 1 19 ? -12.25 -17.141 -10.352 1 86.19 19 LEU B C 1
ATOM 1646 O O . LEU B 1 19 ? -12.086 -17.469 -11.531 1 86.19 19 LEU B O 1
ATOM 1650 N N . GLN B 1 20 ? -12.984 -17.766 -9.555 1 85.31 20 GLN B N 1
ATOM 1651 C CA . GLN B 1 20 ? -13.789 -18.891 -10.016 1 85.31 20 GLN B CA 1
ATOM 1652 C C . GLN B 1 20 ? -14.766 -18.469 -11.109 1 85.31 20 GLN B C 1
ATOM 1654 O O . GLN B 1 20 ? -14.984 -19.203 -12.078 1 85.31 20 GLN B O 1
ATOM 1659 N N . TYR B 1 21 ? -15.336 -17.328 -10.867 1 84.88 21 TYR B N 1
ATOM 1660 C CA . TYR B 1 21 ? -16.25 -16.797 -11.875 1 84.88 21 TYR B CA 1
ATOM 1661 C C . TYR B 1 21 ? -15.516 -16.547 -13.188 1 84.88 21 TYR B C 1
ATOM 1663 O O . TYR B 1 21 ? -16.016 -16.906 -14.258 1 84.88 21 TYR B O 1
ATOM 1671 N N . TYR B 1 22 ? -14.484 -15.977 -13.055 1 79.81 22 TYR B N 1
ATOM 1672 C CA . TYR B 1 22 ? -13.688 -15.625 -14.227 1 79.81 22 TYR B CA 1
ATOM 1673 C C . TYR B 1 22 ? -13.234 -16.875 -14.969 1 79.81 22 TYR B C 1
ATOM 1675 O O . TYR B 1 22 ? -13.359 -16.953 -16.188 1 79.81 22 TYR B O 1
ATOM 1683 N N . TYR B 1 23 ? -12.727 -17.828 -14.25 1 76.75 23 TYR B N 1
ATOM 1684 C CA . TYR B 1 23 ? -12.188 -19.016 -14.891 1 76.75 23 TYR B CA 1
ATOM 1685 C C . TYR B 1 23 ? -13.312 -19.953 -15.328 1 76.75 23 TYR B C 1
ATOM 1687 O O . TYR B 1 23 ? -13.125 -20.781 -16.219 1 76.75 23 TYR B O 1
ATOM 1695 N N . GLY B 1 24 ? -14.336 -19.812 -14.602 1 73.69 24 GLY B N 1
ATOM 1696 C CA . GLY B 1 24 ? -15.484 -20.594 -15.031 1 73.69 24 GLY B CA 1
ATOM 1697 C C . GLY B 1 24 ? -16.141 -20.047 -16.281 1 73.69 24 GLY B C 1
ATOM 1698 O O . GLY B 1 24 ? -16.75 -20.797 -17.062 1 73.69 24 GLY B O 1
ATOM 1699 N N . THR B 1 25 ? -16.094 -18.828 -16.266 1 69.12 25 THR B N 1
ATOM 1700 C CA . THR B 1 25 ? -16.641 -18.25 -17.484 1 69.12 25 THR B CA 1
ATOM 1701 C C . THR B 1 25 ? -15.609 -18.219 -18.594 1 69.12 25 THR B C 1
ATOM 1703 O O . THR B 1 25 ? -14.406 -18.188 -18.328 1 69.12 25 THR B O 1
ATOM 1706 N N . SER B 1 26 ? -15.875 -18.359 -19.953 1 57.69 26 SER B N 1
ATOM 1707 C CA . SER B 1 26 ? -15.102 -18.578 -21.156 1 57.69 26 SER B CA 1
ATOM 1708 C C . SER B 1 26 ? -13.844 -17.719 -21.188 1 57.69 26 SER B C 1
ATOM 1710 O O . SER B 1 26 ? -13.766 -16.734 -21.922 1 57.69 26 SER B O 1
ATOM 1712 N N . SER B 1 27 ? -12.992 -17.812 -20.062 1 58.28 27 SER B N 1
ATOM 1713 C CA . SER B 1 27 ? -11.68 -17.172 -20.047 1 58.28 27 SER B CA 1
ATOM 1714 C C . SER B 1 27 ? -10.883 -17.5 -21.297 1 58.28 27 SER B C 1
ATOM 1716 O O . SER B 1 27 ? -9.93 -16.797 -21.641 1 58.28 27 SER B O 1
ATOM 1718 N N . ARG B 1 28 ? -11.367 -18.516 -22.016 1 59.47 28 ARG B N 1
ATOM 1719 C CA . ARG B 1 28 ? -10.633 -19 -23.172 1 59.47 28 ARG B CA 1
ATOM 1720 C C . ARG B 1 28 ? -10.625 -17.969 -24.297 1 59.47 28 ARG B C 1
ATOM 1722 O O . ARG B 1 28 ? -9.68 -17.906 -25.078 1 59.47 28 ARG B O 1
ATOM 1729 N N . ASP B 1 29 ? -11.711 -17.156 -24.188 1 65.69 29 ASP B N 1
ATOM 1730 C CA . ASP B 1 29 ? -11.75 -16.25 -25.328 1 65.69 29 ASP B CA 1
ATOM 1731 C C . ASP B 1 29 ? -11.164 -14.891 -24.969 1 65.69 29 ASP B C 1
ATOM 1733 O O . ASP B 1 29 ? -11.086 -14 -25.812 1 65.69 29 ASP B O 1
ATOM 1737 N N . MET B 1 30 ? -10.664 -14.883 -23.75 1 73.06 30 MET B N 1
ATOM 1738 C CA . MET B 1 30 ? -10.148 -13.562 -23.375 1 73.06 30 MET B CA 1
ATOM 1739 C C . MET B 1 30 ? -8.672 -13.43 -23.734 1 73.06 30 MET B C 1
ATOM 1741 O O . MET B 1 30 ? -7.906 -14.383 -23.594 1 73.06 30 MET B O 1
ATOM 1745 N N . ASN B 1 31 ? -8.453 -12.273 -24.391 1 78.31 31 ASN B N 1
ATOM 1746 C CA . ASN B 1 31 ? -7.039 -12 -24.641 1 78.31 31 ASN B CA 1
ATOM 1747 C C . ASN B 1 31 ? -6.277 -11.758 -23.344 1 78.31 31 ASN B C 1
ATOM 1749 O O . ASN B 1 31 ? -6.883 -11.609 -22.281 1 78.31 31 ASN B O 1
ATOM 1753 N N . ILE B 1 32 ? -5.035 -11.797 -23.312 1 78.25 32 ILE B N 1
ATOM 1754 C CA . ILE B 1 32 ? -4.133 -11.75 -22.156 1 78.25 32 ILE B CA 1
ATOM 1755 C C . ILE B 1 32 ? -4.359 -10.453 -21.375 1 78.25 32 ILE B C 1
ATOM 1757 O O . ILE B 1 32 ? -4.328 -10.461 -20.141 1 78.25 32 ILE B O 1
ATOM 1761 N N . LEU B 1 33 ? -4.652 -9.406 -22.141 1 80.75 33 LEU B N 1
ATOM 1762 C CA . LEU B 1 33 ? -4.832 -8.109 -21.5 1 80.75 33 LEU B CA 1
ATOM 1763 C C . LEU B 1 33 ? -6.152 -8.055 -20.734 1 80.75 33 LEU B C 1
ATOM 1765 O O . LEU B 1 33 ? -6.219 -7.52 -19.641 1 80.75 33 LEU B O 1
ATOM 1769 N N . GLU B 1 34 ? -7.129 -8.648 -21.344 1 83.31 34 GLU B N 1
ATOM 1770 C CA . GLU B 1 34 ? -8.438 -8.703 -20.703 1 83.31 34 GLU B CA 1
ATOM 1771 C C . GLU B 1 34 ? -8.391 -9.562 -19.438 1 83.31 34 GLU B C 1
ATOM 1773 O O . GLU B 1 34 ? -9.016 -9.219 -18.438 1 83.31 34 GLU B O 1
ATOM 1778 N N . ARG B 1 35 ? -7.633 -10.562 -19.531 1 83.06 35 ARG B N 1
ATOM 1779 C CA . ARG B 1 35 ? -7.484 -11.453 -18.375 1 83.06 35 ARG B CA 1
ATOM 1780 C C . ARG B 1 35 ? -6.793 -10.742 -17.219 1 83.06 35 ARG B C 1
ATOM 1782 O O . ARG B 1 35 ? -7.223 -10.852 -16.062 1 83.06 35 ARG B O 1
ATOM 1789 N N . LYS B 1 36 ? -5.777 -10.055 -17.578 1 82.44 36 LYS B N 1
ATOM 1790 C CA . LYS B 1 36 ? -5.047 -9.297 -16.562 1 82.44 36 LYS B CA 1
ATOM 1791 C C . LYS B 1 36 ? -5.949 -8.273 -15.891 1 82.44 36 LYS B C 1
ATOM 1793 O O . LYS B 1 36 ? -5.918 -8.125 -14.672 1 82.44 36 LYS B O 1
ATOM 1798 N N . LYS B 1 37 ? -6.695 -7.652 -16.688 1 86.88 37 LYS B N 1
ATOM 1799 C CA . LYS B 1 37 ? -7.602 -6.633 -16.156 1 86.88 37 LYS B CA 1
ATOM 1800 C C . LYS B 1 37 ? -8.664 -7.25 -15.258 1 86.88 37 LYS B C 1
ATOM 1802 O O . LYS B 1 37 ? -9.016 -6.676 -14.227 1 86.88 37 LYS B O 1
ATOM 1807 N N . ALA B 1 38 ? -9.07 -8.352 -15.688 1 87.94 38 ALA B N 1
ATOM 1808 C CA . ALA B 1 38 ? -10.109 -9.031 -14.922 1 87.94 38 ALA B CA 1
ATOM 1809 C C . ALA B 1 38 ? -9.562 -9.5 -13.57 1 87.94 38 ALA B C 1
ATOM 1811 O O . ALA B 1 38 ? -10.258 -9.406 -12.555 1 87.94 38 ALA B O 1
ATOM 1812 N N . ILE B 1 39 ? -8.422 -10.023 -13.531 1 87.88 39 ILE B N 1
ATOM 1813 C CA . ILE B 1 39 ? -7.797 -10.492 -12.297 1 87.88 39 ILE B CA 1
ATOM 1814 C C . ILE B 1 39 ? -7.578 -9.312 -11.352 1 87.88 39 ILE B C 1
ATOM 1816 O O . ILE B 1 39 ? -7.887 -9.398 -10.164 1 87.88 39 ILE B O 1
ATOM 1820 N N . LYS B 1 40 ? -7.062 -8.258 -11.898 1 90 40 LYS B N 1
ATOM 1821 C CA . LYS B 1 40 ? -6.848 -7.062 -11.094 1 90 40 LYS B CA 1
ATOM 1822 C C . LYS B 1 40 ? -8.164 -6.531 -10.531 1 90 40 LYS B C 1
ATOM 1824 O O . LYS B 1 40 ? -8.25 -6.199 -9.352 1 90 40 LYS B O 1
ATOM 1829 N N . LEU B 1 41 ? -9.094 -6.445 -11.406 1 93 41 LEU B N 1
ATOM 1830 C CA . LEU B 1 41 ? -10.406 -5.977 -10.984 1 93 41 LEU B CA 1
ATOM 1831 C C . LEU B 1 41 ? -10.961 -6.863 -9.875 1 93 41 LEU B C 1
ATOM 1833 O O . LEU B 1 41 ? -11.5 -6.359 -8.883 1 93 41 LEU B O 1
ATOM 1837 N N . SER B 1 42 ? -10.836 -8.141 -10.07 1 92.62 42 SER B N 1
ATOM 1838 C CA . SER B 1 42 ? -11.344 -9.078 -9.07 1 92.62 42 SER B CA 1
ATOM 1839 C C . SER B 1 42 ? -10.656 -8.883 -7.723 1 92.62 42 SER B C 1
ATOM 1841 O O . SER B 1 42 ? -11.312 -8.891 -6.68 1 92.62 42 SER B O 1
ATOM 1843 N N . ALA B 1 43 ? -9.375 -8.734 -7.727 1 93.69 43 ALA B N 1
ATOM 1844 C CA . ALA B 1 43 ? -8.617 -8.539 -6.488 1 93.69 43 ALA B CA 1
ATOM 1845 C C . ALA B 1 43 ? -9 -7.223 -5.82 1 93.69 43 ALA B C 1
ATOM 1847 O O . ALA B 1 43 ? -9.203 -7.176 -4.605 1 93.69 43 ALA B O 1
ATOM 1848 N N . ASP B 1 44 ? -9.102 -6.168 -6.609 1 93.81 44 ASP B N 1
ATOM 1849 C CA . ASP B 1 44 ? -9.438 -4.844 -6.094 1 93.81 44 ASP B CA 1
ATOM 1850 C C . ASP B 1 44 ? -10.828 -4.836 -5.465 1 93.81 44 ASP B C 1
ATOM 1852 O O . ASP B 1 44 ? -11.008 -4.332 -4.352 1 93.81 44 ASP B O 1
ATOM 1856 N N . VAL B 1 45 ? -11.727 -5.367 -6.145 1 95.81 45 VAL B N 1
ATOM 1857 C CA . VAL B 1 45 ? -13.109 -5.371 -5.668 1 95.81 45 VAL B CA 1
ATOM 1858 C C . VAL B 1 45 ? -13.227 -6.262 -4.434 1 95.81 45 VAL B C 1
ATOM 1860 O O . VAL B 1 45 ? -13.922 -5.914 -3.477 1 95.81 45 VAL B O 1
ATOM 1863 N N . ALA B 1 46 ? -12.586 -7.422 -4.469 1 95.88 46 ALA B N 1
ATOM 1864 C CA . ALA B 1 46 ? -12.594 -8.312 -3.309 1 95.88 46 ALA B CA 1
ATOM 1865 C C . ALA B 1 46 ? -12.031 -7.609 -2.076 1 95.88 46 ALA B C 1
ATOM 1867 O O . ALA B 1 46 ? -12.594 -7.703 -0.986 1 95.88 46 ALA B O 1
ATOM 1868 N N . MET B 1 47 ? -10.961 -6.926 -2.301 1 94.12 47 MET B N 1
ATOM 1869 C CA . MET B 1 47 ? -10.328 -6.188 -1.213 1 94.12 47 MET B CA 1
ATOM 1870 C C . MET B 1 47 ? -11.25 -5.098 -0.682 1 94.12 47 MET B C 1
ATOM 1872 O O . MET B 1 47 ? -11.398 -4.941 0.532 1 94.12 47 MET B O 1
ATOM 1876 N N . ALA B 1 48 ? -11.82 -4.332 -1.55 1 95.56 48 ALA B N 1
ATOM 1877 C CA . ALA B 1 48 ? -12.727 -3.254 -1.156 1 95.56 48 ALA B CA 1
ATOM 1878 C C . ALA B 1 48 ? -13.961 -3.809 -0.45 1 95.56 48 ALA B C 1
ATOM 1880 O O . ALA B 1 48 ? -14.406 -3.254 0.556 1 95.56 48 ALA B O 1
ATOM 1881 N N . SER B 1 49 ? -14.453 -4.852 -0.98 1 95.19 49 SER B N 1
ATOM 1882 C CA . SER B 1 49 ? -15.625 -5.492 -0.398 1 95.19 49 SER B CA 1
ATOM 1883 C C . SER B 1 49 ? -15.352 -5.969 1.023 1 95.19 49 SER B C 1
ATOM 1885 O O . SER B 1 49 ? -16.219 -5.895 1.89 1 95.19 49 SER B O 1
ATOM 1887 N N . ALA B 1 50 ? -14.188 -6.441 1.266 1 94.44 50 ALA B N 1
ATOM 1888 C CA . ALA B 1 50 ? -13.805 -6.965 2.576 1 94.44 50 ALA B CA 1
ATOM 1889 C C . ALA B 1 50 ? -13.789 -5.855 3.623 1 94.44 50 ALA B C 1
ATOM 1891 O O . ALA B 1 50 ? -13.828 -6.129 4.824 1 94.44 50 ALA B O 1
ATOM 1892 N N . ARG B 1 51 ? -13.789 -4.594 3.176 1 93.12 51 ARG B N 1
ATOM 1893 C CA . ARG B 1 51 ? -13.805 -3.471 4.109 1 93.12 51 ARG B CA 1
ATOM 1894 C C . ARG B 1 51 ? -15.234 -3.064 4.445 1 93.12 51 ARG B C 1
ATOM 1896 O O . ARG B 1 51 ? -15.453 -2.137 5.227 1 93.12 51 ARG B O 1
ATOM 1903 N N . ASP B 1 52 ? -16.109 -3.557 3.811 1 91.06 52 ASP B N 1
ATOM 1904 C CA . ASP B 1 52 ? -17.531 -3.441 4.133 1 91.06 52 ASP B CA 1
ATOM 1905 C C . ASP B 1 52 ? -17.984 -1.984 4.09 1 91.06 52 ASP B C 1
ATOM 1907 O O . ASP B 1 52 ? -18.75 -1.541 4.949 1 91.06 52 ASP B O 1
ATOM 1911 N N . GLY B 1 53 ? -17.422 -1.225 3.244 1 89.31 53 GLY B N 1
ATOM 1912 C CA . GLY B 1 53 ? -17.875 0.14 3.027 1 89.31 53 GLY B CA 1
ATOM 1913 C C . GLY B 1 53 ? -17.484 1.082 4.152 1 89.31 53 GLY B C 1
ATOM 1914 O O . GLY B 1 53 ? -18 2.195 4.242 1 89.31 53 GLY B O 1
ATOM 1915 N N . LYS B 1 54 ? -16.547 0.75 4.949 1 89.94 54 LYS B N 1
ATOM 1916 C CA . LYS B 1 54 ? -16.188 1.526 6.129 1 89.94 54 LYS B CA 1
ATOM 1917 C C . LYS B 1 54 ? -15.172 2.613 5.781 1 89.94 54 LYS B C 1
ATOM 1919 O O . LYS B 1 54 ? -14.961 3.547 6.559 1 89.94 54 LYS B O 1
ATOM 1924 N N . THR B 1 55 ? -14.594 2.457 4.668 1 91.94 55 THR B N 1
ATOM 1925 C CA . THR B 1 55 ? -13.57 3.418 4.266 1 91.94 55 THR B CA 1
ATOM 1926 C C . THR B 1 55 ? -13.938 4.074 2.941 1 91.94 55 THR B C 1
ATOM 1928 O O . THR B 1 55 ? -14.641 3.479 2.119 1 91.94 55 THR B O 1
ATOM 1931 N N . TYR B 1 56 ? -13.477 5.262 2.76 1 90.19 56 TYR B N 1
ATOM 1932 C CA . TYR B 1 56 ? -13.789 6.012 1.545 1 90.19 56 TYR B CA 1
ATOM 1933 C C . TYR B 1 56 ? -13.102 5.391 0.333 1 90.19 56 TYR B C 1
ATOM 1935 O O . TYR B 1 56 ? -13.688 5.328 -0.752 1 90.19 56 TYR B O 1
ATOM 1943 N N . TRP B 1 57 ? -11.844 4.953 0.523 1 93 57 TRP B N 1
ATOM 1944 C CA . TRP B 1 57 ? -11.133 4.387 -0.614 1 93 57 TRP B CA 1
ATOM 1945 C C . TRP B 1 57 ? -11.836 3.137 -1.132 1 93 57 TRP B C 1
ATOM 1947 O O . TRP B 1 57 ? -11.922 2.924 -2.344 1 93 57 TRP B O 1
ATOM 1957 N N . SER B 1 58 ? -12.336 2.311 -0.241 1 94.31 58 SER B N 1
ATOM 1958 C CA . SER B 1 58 ? -13.016 1.095 -0.668 1 94.31 58 SER B CA 1
ATOM 1959 C C . SER B 1 58 ? -14.328 1.418 -1.376 1 94.31 58 SER B C 1
ATOM 1961 O O . SER B 1 58 ? -14.672 0.79 -2.381 1 94.31 58 SER B O 1
ATOM 1963 N N . ARG B 1 59 ? -15.016 2.432 -0.904 1 93.5 59 ARG B N 1
ATOM 1964 C CA . ARG B 1 59 ? -16.25 2.861 -1.558 1 93.5 59 ARG B CA 1
ATOM 1965 C C . ARG B 1 59 ? -15.961 3.416 -2.949 1 93.5 59 ARG B C 1
ATOM 1967 O O . ARG B 1 59 ? -16.703 3.135 -3.896 1 93.5 59 ARG B O 1
ATOM 1974 N N . SER B 1 60 ? -14.961 4.215 -2.99 1 94 60 SER B N 1
ATOM 1975 C CA . SER B 1 60 ? -14.586 4.809 -4.27 1 94 60 SER B CA 1
ATOM 1976 C C . SER B 1 60 ? -14.227 3.732 -5.293 1 94 60 SER B C 1
ATOM 1978 O O . SER B 1 60 ? -14.586 3.846 -6.465 1 94 60 SER B O 1
ATOM 1980 N N . LEU B 1 61 ? -13.531 2.719 -4.871 1 94 61 LEU B N 1
ATOM 1981 C CA . LEU B 1 61 ? -13.125 1.63 -5.75 1 94 61 LEU B CA 1
ATOM 1982 C C . LEU B 1 61 ? -14.336 0.87 -6.277 1 94 61 LEU B C 1
ATOM 1984 O O . LEU B 1 61 ? -14.398 0.538 -7.461 1 94 61 LEU B O 1
ATOM 1988 N N . ILE B 1 62 ? -15.195 0.604 -5.379 1 94.94 62 ILE B N 1
ATOM 1989 C CA . ILE B 1 62 ? -16.391 -0.125 -5.762 1 94.94 62 ILE B CA 1
ATOM 1990 C C . ILE B 1 62 ? -17.234 0.726 -6.715 1 94.94 62 ILE B C 1
ATOM 1992 O O . ILE B 1 62 ? -17.766 0.218 -7.703 1 94.94 62 ILE B O 1
ATOM 1996 N N . ALA B 1 63 ? -17.328 1.988 -6.402 1 93.44 63 ALA B N 1
ATOM 1997 C CA . ALA B 1 63 ? -18.062 2.898 -7.277 1 93.44 63 ALA B CA 1
ATOM 1998 C C . ALA B 1 63 ? -17.453 2.92 -8.68 1 93.44 63 ALA B C 1
ATOM 2000 O O . ALA B 1 63 ? -18.188 2.846 -9.68 1 93.44 63 ALA B O 1
ATOM 2001 N N . LYS B 1 64 ? -16.188 2.994 -8.75 1 92.06 64 LYS B N 1
ATOM 2002 C CA . LYS B 1 64 ? -15.484 3.006 -10.031 1 92.06 64 LYS B CA 1
ATOM 2003 C C . LYS B 1 64 ? -15.68 1.692 -10.781 1 92.06 64 LYS B C 1
ATOM 2005 O O . LYS B 1 64 ? -15.891 1.689 -12 1 92.06 64 LYS B O 1
ATOM 2010 N N . ALA B 1 65 ? -15.562 0.612 -10.055 1 93.88 65 ALA B N 1
ATOM 2011 C CA . ALA B 1 65 ? -15.711 -0.714 -10.648 1 93.88 65 ALA B CA 1
ATOM 2012 C C . ALA B 1 65 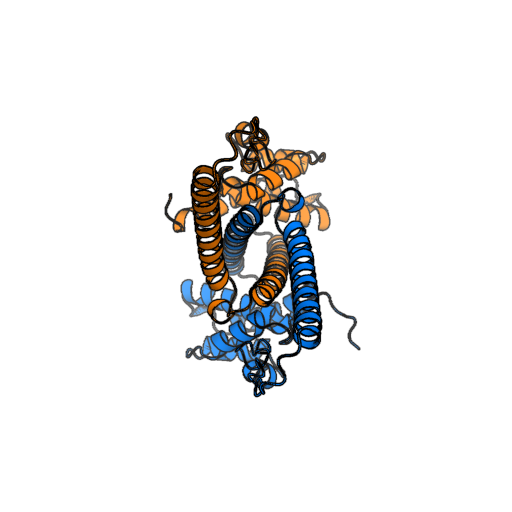? -17.125 -0.919 -11.188 1 93.88 65 ALA B C 1
ATOM 2014 O O . ALA B 1 65 ? -17.312 -1.598 -12.203 1 93.88 65 ALA B O 1
ATOM 2015 N N . SER B 1 66 ? -18.062 -0.334 -10.547 1 92 66 SER B N 1
ATOM 2016 C CA . SER B 1 66 ? -19.453 -0.523 -10.906 1 92 66 SER B CA 1
ATOM 2017 C C . SER B 1 66 ? -19.828 0.292 -12.148 1 92 66 SER B C 1
ATOM 2019 O O . SER B 1 66 ? -20.859 0.061 -12.766 1 92 66 SER B O 1
ATOM 2021 N N . LYS B 1 67 ? -19.016 1.16 -12.484 1 90.25 67 LYS B N 1
ATOM 2022 C CA . LYS B 1 67 ? -19.297 2.025 -13.625 1 90.25 67 LYS B CA 1
ATOM 2023 C C . LYS B 1 67 ? -18.734 1.425 -14.922 1 90.25 67 LYS B C 1
ATOM 2025 O O . LYS B 1 67 ? -18.969 1.959 -16 1 90.25 67 LYS B O 1
ATOM 2030 N N . GLN B 1 68 ? -18.047 0.415 -14.789 1 86.88 68 GLN B N 1
ATOM 2031 C CA . GLN B 1 68 ? -17.516 -0.235 -15.984 1 86.88 68 GLN B CA 1
ATOM 2032 C C . GLN B 1 68 ? -18.641 -0.696 -16.906 1 86.88 68 GLN B C 1
ATOM 2034 O O . GLN B 1 68 ? -19.672 -1.167 -16.438 1 86.88 68 GLN B O 1
ATOM 2039 N N . ASP B 1 69 ? -18.438 -0.555 -18.172 1 81.88 69 ASP B N 1
ATOM 2040 C CA . ASP B 1 69 ? -19.5 -0.788 -19.141 1 81.88 69 ASP B CA 1
ATOM 2041 C C . ASP B 1 69 ? -19.422 -2.205 -19.703 1 81.88 69 ASP B C 1
ATOM 2043 O O . ASP B 1 69 ? -20.422 -2.727 -20.219 1 81.88 69 ASP B O 1
ATOM 2047 N N . ASP B 1 70 ? -18.344 -2.826 -19.641 1 84.69 70 ASP B N 1
ATOM 2048 C CA . ASP B 1 70 ? -18.219 -4.16 -20.219 1 84.69 70 ASP B CA 1
ATOM 2049 C C . ASP B 1 70 ? -18.969 -5.191 -19.375 1 84.69 70 ASP B C 1
ATOM 2051 O O . ASP B 1 70 ? -18.906 -5.16 -18.141 1 84.69 70 ASP B O 1
ATOM 2055 N N . CYS B 1 71 ? -19.703 -6.066 -20.062 1 84.75 71 CYS B N 1
ATOM 2056 C CA . CYS B 1 71 ? -20.594 -7.043 -19.438 1 84.75 71 CYS B CA 1
ATOM 2057 C C . CYS B 1 71 ? -19.812 -7.98 -18.531 1 84.75 71 CYS B C 1
ATOM 2059 O O . CYS B 1 71 ? -20.266 -8.312 -17.438 1 84.75 71 CYS B O 1
ATOM 2061 N N . ILE B 1 72 ? -18.703 -8.336 -18.859 1 82.88 72 ILE B N 1
ATOM 2062 C CA . ILE B 1 72 ? -17.906 -9.297 -18.094 1 82.88 72 ILE B CA 1
ATOM 2063 C C . ILE B 1 72 ? -17.5 -8.68 -16.766 1 82.88 72 ILE B C 1
ATOM 2065 O O . ILE B 1 72 ? -17.625 -9.312 -15.711 1 82.88 72 ILE B O 1
ATOM 2069 N N . SER B 1 73 ? -17.047 -7.453 -16.797 1 87.62 73 SER B N 1
ATOM 2070 C CA . SER B 1 73 ? -16.609 -6.762 -15.594 1 87.62 73 SER B CA 1
ATOM 2071 C C . SER B 1 73 ? -17.766 -6.527 -14.641 1 87.62 73 SER B C 1
ATOM 2073 O O . SER B 1 73 ? -17.625 -6.68 -13.422 1 87.62 73 SER B O 1
ATOM 2075 N N . LYS B 1 74 ? -18.859 -6.223 -15.211 1 90.56 74 LYS B N 1
ATOM 2076 C CA . LYS B 1 74 ? -20.031 -5.969 -14.383 1 90.56 74 LYS B CA 1
ATOM 2077 C C . LYS B 1 74 ? -20.484 -7.234 -13.656 1 90.56 74 LYS B C 1
ATOM 2079 O O . LYS B 1 74 ? -20.812 -7.188 -12.469 1 90.56 74 LYS B O 1
ATOM 2084 N N . ASN B 1 75 ? -20.5 -8.273 -14.391 1 91.06 75 ASN B N 1
ATOM 2085 C CA . ASN B 1 75 ? -20.922 -9.539 -13.797 1 91.06 75 ASN B CA 1
ATOM 2086 C C . ASN B 1 75 ? -19.922 -10.023 -12.75 1 91.06 75 ASN B C 1
ATOM 2088 O O . ASN B 1 75 ? -20.297 -10.609 -11.742 1 91.06 75 ASN B O 1
ATOM 2092 N N . LEU B 1 76 ? -18.656 -9.789 -13.031 1 92.12 76 LEU B N 1
ATOM 2093 C CA . LEU B 1 76 ? -17.609 -10.141 -12.086 1 92.12 76 LEU B CA 1
ATOM 2094 C C . LEU B 1 76 ? -17.797 -9.406 -10.766 1 92.12 76 LEU B C 1
ATOM 2096 O O . LEU B 1 76 ? -17.734 -10.023 -9.695 1 92.12 76 LEU B O 1
ATOM 2100 N N . VAL B 1 77 ? -18.094 -8.125 -10.852 1 95.19 77 VAL B N 1
ATOM 2101 C CA . VAL B 1 77 ? -18.281 -7.289 -9.672 1 95.19 77 VAL B CA 1
ATOM 2102 C C . VAL B 1 77 ? -19.516 -7.754 -8.906 1 95.19 77 VAL B C 1
ATOM 2104 O O . VAL B 1 77 ? -19.469 -7.898 -7.68 1 95.19 77 VAL B O 1
ATOM 2107 N N . LYS B 1 78 ? -20.531 -8.023 -9.609 1 94.56 78 LYS B N 1
ATOM 2108 C CA . LYS B 1 78 ? -21.766 -8.484 -8.992 1 94.56 78 LYS B CA 1
ATOM 2109 C C . LYS B 1 78 ? -21.562 -9.82 -8.273 1 94.56 78 LYS B C 1
ATOM 2111 O O . LYS B 1 78 ? -22.109 -10.039 -7.188 1 94.56 78 LYS B O 1
ATOM 2116 N N . ASN B 1 79 ? -20.828 -10.656 -8.875 1 94.25 79 ASN B N 1
ATOM 2117 C CA . ASN B 1 79 ? -20.562 -11.969 -8.297 1 94.25 79 ASN B CA 1
ATOM 2118 C C . ASN B 1 79 ? -19.75 -11.859 -7.004 1 94.25 79 ASN B C 1
ATOM 2120 O O . ASN B 1 79 ? -20.016 -12.586 -6.043 1 94.25 79 ASN B O 1
ATOM 2124 N N . ILE B 1 80 ? -18.797 -11.07 -6.953 1 95.31 80 ILE B N 1
ATOM 2125 C CA . ILE B 1 80 ? -17.938 -10.93 -5.789 1 95.31 80 ILE B CA 1
ATOM 2126 C C . ILE B 1 80 ? -18.719 -10.305 -4.637 1 95.31 80 ILE B C 1
ATOM 2128 O O . ILE B 1 80 ? -18.609 -10.758 -3.494 1 95.31 80 ILE B O 1
ATOM 2132 N N . LEU B 1 81 ? -19.469 -9.234 -4.969 1 95.88 81 LEU B N 1
ATOM 2133 C CA . LEU B 1 81 ? -20.172 -8.508 -3.928 1 95.88 81 LEU B CA 1
ATOM 2134 C C . LEU B 1 81 ? -21.391 -9.289 -3.436 1 95.88 81 LEU B C 1
ATOM 2136 O O . LEU B 1 81 ? -21.797 -9.148 -2.283 1 95.88 81 LEU B O 1
ATOM 2140 N N . GLY B 1 82 ? -21.953 -10.078 -4.367 1 94.19 82 GLY B N 1
ATOM 2141 C CA . GLY B 1 82 ? -23.094 -10.883 -3.988 1 94.19 82 GLY B CA 1
ATOM 2142 C C . GLY B 1 82 ? -24.266 -10.062 -3.469 1 94.19 82 GLY B C 1
ATOM 2143 O O . GLY B 1 82 ? -24.688 -9.109 -4.121 1 94.19 82 GLY B O 1
ATOM 2144 N N . ASN B 1 83 ? -24.719 -10.367 -2.223 1 93 83 ASN B N 1
ATOM 2145 C CA . ASN B 1 83 ? -25.891 -9.727 -1.623 1 93 83 ASN B CA 1
ATOM 2146 C C . ASN B 1 83 ? -25.578 -8.289 -1.202 1 93 83 ASN B C 1
ATOM 2148 O O . ASN B 1 83 ? -26.5 -7.5 -0.971 1 93 83 ASN B O 1
ATOM 2152 N N . GLU B 1 84 ? -24.344 -7.977 -1.146 1 93.88 84 GLU B N 1
ATOM 2153 C CA . GLU B 1 84 ? -23.953 -6.648 -0.687 1 93.88 84 GLU B CA 1
ATOM 2154 C C . GLU B 1 84 ? -23.828 -5.676 -1.855 1 93.88 84 GLU B C 1
ATOM 2156 O O . GLU B 1 84 ? -23.562 -4.488 -1.656 1 93.88 84 GLU B O 1
ATOM 2161 N N . TYR B 1 85 ? -24.078 -6.105 -3.004 1 94.5 85 TYR B N 1
ATOM 2162 C CA . TYR B 1 85 ? -23.859 -5.305 -4.207 1 94.5 85 TYR B CA 1
ATOM 2163 C C . TYR B 1 85 ? -24.641 -3.998 -4.137 1 94.5 85 TYR B C 1
ATOM 2165 O O . TYR B 1 85 ? -24.062 -2.918 -4.312 1 94.5 85 TYR B O 1
ATOM 2173 N N . GLU B 1 86 ? -25.922 -4.035 -3.82 1 93 86 GLU B N 1
ATOM 2174 C CA . GLU B 1 86 ? -26.766 -2.846 -3.789 1 93 86 GLU B CA 1
ATOM 2175 C C . GLU B 1 86 ? -26.344 -1.895 -2.676 1 93 86 GLU B C 1
ATOM 2177 O O . GLU B 1 86 ? -26.281 -0.679 -2.877 1 93 86 GLU B O 1
ATO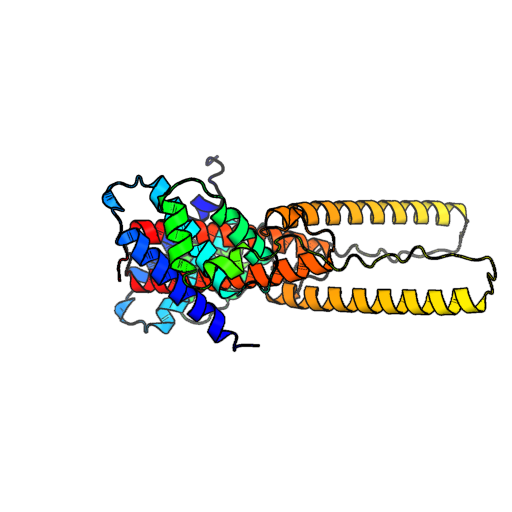M 2182 N N . ARG B 1 87 ? -26.062 -2.461 -1.589 1 93.62 87 ARG B N 1
ATOM 2183 C CA . ARG B 1 87 ? -25.672 -1.646 -0.444 1 93.62 87 ARG B CA 1
ATOM 2184 C C . ARG B 1 87 ? -24.359 -0.927 -0.712 1 93.62 87 ARG B C 1
ATOM 2186 O O . ARG B 1 87 ? -24.25 0.285 -0.513 1 93.62 87 ARG B O 1
ATOM 2193 N N . LEU B 1 88 ? -23.391 -1.693 -1.192 1 93.25 88 LEU B N 1
ATOM 2194 C CA . LEU B 1 88 ? -22.031 -1.157 -1.319 1 93.25 88 LEU B CA 1
ATOM 2195 C C . LEU B 1 88 ? -21.938 -0.2 -2.504 1 93.25 88 LEU B C 1
ATOM 2197 O O . LEU B 1 88 ? -21.156 0.748 -2.479 1 93.25 88 LEU B O 1
ATOM 2201 N N . THR B 1 89 ? -22.688 -0.377 -3.545 1 92 89 THR B N 1
ATOM 2202 C CA . THR B 1 89 ? -22.594 0.485 -4.719 1 92 89 THR B CA 1
ATOM 2203 C C . THR B 1 89 ? -23.375 1.782 -4.492 1 92 89 THR B C 1
ATOM 2205 O O . THR B 1 89 ? -23.156 2.766 -5.203 1 92 89 THR B O 1
ATOM 2208 N N . LYS B 1 90 ? -24.219 1.861 -3.486 1 88.69 90 LYS B N 1
ATOM 2209 C CA . LYS B 1 90 ? -25.016 3.049 -3.209 1 88.69 90 LYS B CA 1
ATOM 2210 C C . LYS B 1 90 ? -24.375 3.91 -2.131 1 88.69 90 LYS B C 1
ATOM 2212 O O . LYS B 1 90 ? -24.812 5.035 -1.876 1 88.69 90 LYS B O 1
ATOM 2217 N N . LEU B 1 91 ? -23.406 3.342 -1.483 1 86.56 91 LEU B N 1
ATOM 2218 C CA . LEU B 1 91 ? -22.703 4.137 -0.476 1 86.56 91 LEU B CA 1
ATOM 2219 C C . LEU B 1 91 ? -22.031 5.344 -1.111 1 86.56 91 LEU B C 1
ATOM 2221 O O . LEU B 1 91 ? -21.438 5.234 -2.188 1 86.56 91 LEU B O 1
ATOM 2225 N N . PRO B 1 92 ? -22.234 6.523 -0.488 1 76.56 92 PRO B N 1
ATOM 2226 C CA . PRO B 1 92 ? -21.609 7.715 -1.064 1 76.56 92 PRO B CA 1
ATOM 2227 C C . PRO B 1 92 ? -20.078 7.645 -1.042 1 76.56 92 PRO B C 1
ATOM 2229 O O . PRO B 1 92 ? -19.5 7.234 -0.038 1 76.56 92 PRO B O 1
ATOM 2232 N N . SER B 1 93 ? -19.484 7.684 -2.123 1 64.12 93 SER B N 1
ATOM 2233 C CA . SER B 1 93 ? -18.031 7.707 -2.234 1 64.12 93 SER B CA 1
ATOM 2234 C C . SER B 1 93 ? -17.469 9.086 -1.901 1 64.12 93 SER B C 1
ATOM 2236 O O . SER B 1 93 ? -16.25 9.297 -1.938 1 64.12 93 SER B O 1
ATOM 2238 N N . SER B 1 94 ? -18.359 10.055 -1.749 1 60.28 94 SER B N 1
ATOM 2239 C CA . SER B 1 94 ? -17.859 11.391 -1.441 1 60.28 94 SER B CA 1
ATOM 2240 C C . SER B 1 94 ? -17.703 11.586 0.061 1 60.28 94 SER B C 1
ATOM 2242 O O . SER B 1 94 ? -18.453 11.023 0.855 1 60.28 94 SER B O 1
ATOM 2244 N N . ILE B 1 95 ? -16.5 11.75 0.545 1 54.19 95 ILE B N 1
ATOM 2245 C CA . ILE B 1 95 ? -16.156 12.016 1.937 1 54.19 95 ILE B CA 1
ATOM 2246 C C . ILE B 1 95 ? -17.016 13.156 2.473 1 54.19 95 ILE B C 1
ATOM 2248 O O . ILE B 1 95 ? -17 14.266 1.935 1 54.19 95 ILE B O 1
ATOM 2252 N N . LEU B 1 96 ? -18.172 13.031 2.92 1 45.47 96 LEU B N 1
ATOM 2253 C CA . LEU B 1 96 ? -18.625 14.109 3.795 1 45.47 96 LEU B CA 1
ATOM 2254 C C . LEU B 1 96 ? -17.594 14.391 4.887 1 45.47 96 LEU B C 1
ATOM 2256 O O . LEU B 1 96 ? -17.594 13.727 5.926 1 45.47 96 LEU B O 1
ATOM 2260 N N . CYS B 1 97 ? -16.375 14.156 4.578 1 43.5 97 CYS B N 1
ATOM 2261 C CA . CYS B 1 97 ? -15.617 14.688 5.715 1 43.5 97 CYS B CA 1
ATOM 2262 C C . CYS B 1 97 ? -16.375 15.828 6.379 1 43.5 97 CYS B C 1
ATOM 2264 O O . CYS B 1 97 ? -16.875 16.734 5.699 1 43.5 97 CYS B O 1
ATOM 2266 N N . SER B 1 98 ? -17 15.516 7.449 1 38.53 98 SER B N 1
ATOM 2267 C CA . SER B 1 98 ? -17.766 16.516 8.195 1 38.53 98 SER B CA 1
ATOM 2268 C C . SER B 1 98 ? -17.281 17.922 7.91 1 38.53 98 SER B C 1
ATOM 2270 O O . SER B 1 98 ? -16.141 18.266 8.234 1 38.53 98 SER B O 1
ATOM 2272 N N . LYS B 1 99 ? -17.531 18.375 6.777 1 37.28 99 LYS B N 1
ATOM 2273 C CA . LYS B 1 99 ? -17.391 19.828 6.648 1 37.28 99 LYS B CA 1
ATOM 2274 C C . LYS B 1 99 ? -17.719 20.531 7.965 1 37.28 99 LYS B C 1
ATOM 2276 O O . LYS B 1 99 ? -18.812 20.359 8.508 1 37.28 99 LYS B O 1
ATOM 2281 N N . ARG B 1 100 ? -16.828 20.547 8.852 1 35.53 100 ARG B N 1
ATOM 2282 C CA . ARG B 1 100 ? -17.094 21.5 9.93 1 35.53 100 ARG B CA 1
ATOM 2283 C C . ARG B 1 100 ? -17.891 22.688 9.43 1 35.53 100 ARG B C 1
ATOM 2285 O O . ARG B 1 100 ? -17.453 23.391 8.508 1 35.53 100 ARG B O 1
ATOM 2292 N N . ILE B 1 101 ? -19.141 22.531 9.32 1 35.5 101 ILE B N 1
ATOM 2293 C CA . ILE B 1 101 ? -19.984 23.719 9.172 1 35.5 101 ILE B CA 1
ATOM 2294 C C . ILE B 1 101 ? -19.328 24.906 9.883 1 35.5 101 ILE B C 1
ATOM 2296 O O . ILE B 1 101 ? -19.172 24.906 11.102 1 35.5 101 ILE B O 1
ATOM 2300 N N . ARG B 1 102 ? -18.359 25.531 9.281 1 33 102 ARG B N 1
ATOM 2301 C CA . ARG B 1 102 ? -17.969 26.828 9.805 1 33 102 ARG B CA 1
ATOM 2302 C C . ARG B 1 102 ? -19.188 27.688 10.086 1 33 102 ARG B C 1
ATOM 2304 O O . ARG B 1 102 ? -19.938 28.031 9.172 1 33 102 ARG B O 1
ATOM 2311 N N . SER B 1 103 ? -19.922 27.234 11.094 1 34.06 103 SER B N 1
ATOM 2312 C CA . SER B 1 103 ? -20.984 28.141 11.539 1 34.06 103 SER B CA 1
ATOM 2313 C C . SER B 1 103 ? -20.531 29.594 11.438 1 34.06 103 SER B C 1
ATOM 2315 O O . SER B 1 103 ? -19.547 29.984 12.047 1 34.06 103 SER B O 1
ATOM 2317 N N . LYS B 1 104 ? -20.453 30.141 10.305 1 33.44 104 LYS B N 1
ATOM 2318 C CA . LYS B 1 104 ? -20.281 31.578 10.133 1 33.44 104 LYS B CA 1
ATOM 2319 C C . LYS B 1 104 ? -21.25 32.375 11.023 1 33.44 104 LYS B C 1
ATOM 2321 O O . LYS B 1 104 ? -21.516 33.531 10.781 1 33.44 104 LYS B O 1
ATOM 2326 N N . LYS B 1 105 ? -22.078 31.688 11.93 1 35.41 105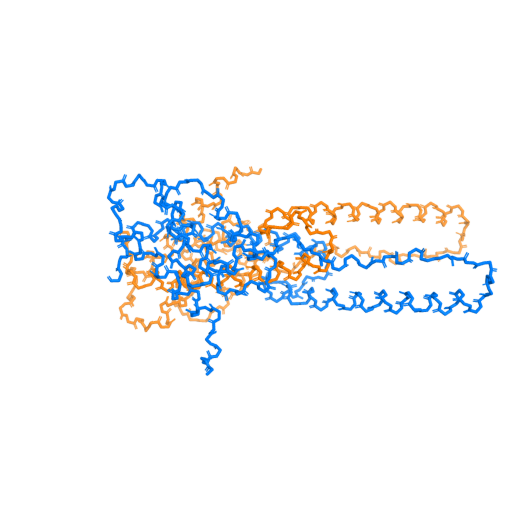 LYS B N 1
ATOM 2327 C CA . LYS B 1 105 ? -23.016 32.594 12.578 1 35.41 105 LYS B CA 1
ATOM 2328 C C . LYS B 1 105 ? -22.328 33.938 12.938 1 35.41 105 LYS B C 1
ATOM 2330 O O . LYS B 1 105 ? -21.094 33.969 13.047 1 35.41 105 LYS B O 1
ATOM 2335 N N . ILE B 1 106 ? -23.203 34.906 13.531 1 35.38 106 ILE B N 1
ATOM 2336 C CA . ILE B 1 106 ? -23.453 36.344 13.703 1 35.38 106 ILE B CA 1
ATOM 2337 C C . ILE B 1 106 ? -22.422 36.906 14.672 1 35.38 106 ILE B C 1
ATOM 2339 O O . ILE B 1 106 ? -22.391 36.531 15.852 1 35.38 106 ILE B O 1
ATOM 2343 N N . VAL B 1 107 ? -21.203 37.125 14.281 1 39.47 107 VAL B N 1
ATOM 2344 C CA . VAL B 1 107 ? -20.25 37.938 15.023 1 39.47 107 VAL B CA 1
ATOM 2345 C C . VAL B 1 107 ? -20.922 39.219 15.531 1 39.47 107 VAL B C 1
ATOM 2347 O O . VAL B 1 107 ? -21.125 40.156 14.766 1 39.47 107 VAL B O 1
ATOM 2350 N N . ARG B 1 108 ? -22.156 39.062 16.094 1 35.75 108 ARG B N 1
ATOM 2351 C CA . ARG B 1 108 ? -22.531 40.312 16.734 1 35.75 108 ARG B CA 1
ATOM 2352 C C . ARG B 1 108 ? -21.391 40.875 17.578 1 35.75 108 ARG B C 1
ATOM 2354 O O . ARG B 1 108 ? -20.531 40.125 18.031 1 35.75 108 ARG B O 1
ATOM 2361 N N . ARG B 1 109 ? -21.234 42.219 17.781 1 39.09 109 ARG B N 1
ATOM 2362 C CA . ARG B 1 109 ? -20.359 43.25 18.297 1 39.09 109 ARG B CA 1
ATOM 2363 C C . ARG B 1 109 ? -19.984 43 19.75 1 39.09 109 ARG B C 1
ATOM 2365 O O . ARG B 1 109 ? -19.359 43.844 20.391 1 39.09 109 ARG B O 1
ATOM 2372 N N . SER B 1 110 ? -20.875 42.25 20.625 1 40.09 110 SER B N 1
ATOM 2373 C CA . SER B 1 110 ? -20.438 42.281 22.016 1 40.09 110 SER B CA 1
ATOM 2374 C C . SER B 1 110 ? -19.047 41.656 22.156 1 40.09 110 SER B C 1
ATOM 2376 O O . SER B 1 110 ? -18.906 40.438 22.094 1 40.09 110 SER B O 1
ATOM 2378 N N . CYS B 1 111 ? -18.062 42.125 21.578 1 39.09 111 CYS B N 1
ATOM 2379 C CA . CYS B 1 111 ? -16.656 41.906 21.234 1 39.09 111 CYS B CA 1
ATOM 2380 C C . CYS B 1 111 ? -15.867 41.438 22.453 1 39.09 111 CYS B C 1
ATOM 2382 O O . CYS B 1 111 ? -14.656 41.625 22.516 1 39.09 111 CYS B O 1
ATOM 2384 N N . ASN B 1 112 ? -16.5 41.25 23.703 1 40.44 112 ASN B N 1
ATOM 2385 C CA . ASN B 1 112 ? -15.711 41.344 24.922 1 40.44 112 ASN B CA 1
ATOM 2386 C C . ASN B 1 112 ? -14.516 40.406 24.891 1 40.44 112 ASN B C 1
ATOM 2388 O O . ASN B 1 112 ? -14.57 39.344 24.266 1 40.44 112 ASN B O 1
ATOM 2392 N N . MET B 1 113 ? -13.281 40.812 25.359 1 51.25 113 MET B N 1
ATOM 2393 C CA . MET B 1 113 ? -11.969 40.219 25.531 1 51.25 113 MET B CA 1
ATOM 2394 C C . MET B 1 113 ? -12.086 38.781 26.031 1 51.25 113 MET B C 1
ATOM 2396 O O . MET B 1 113 ? -11.336 37.906 25.609 1 51.25 113 MET B O 1
ATOM 2400 N N . ARG B 1 114 ? -13.086 38.625 26.969 1 51.69 114 ARG B N 1
ATOM 2401 C CA . ARG B 1 114 ? -13.188 37.312 27.594 1 51.69 114 ARG B CA 1
ATOM 2402 C C . ARG B 1 114 ? -13.664 36.25 26.578 1 51.69 114 ARG B C 1
ATOM 2404 O O . ARG B 1 114 ? -13.234 35.094 26.625 1 51.69 114 ARG B O 1
ATOM 2411 N N . ARG B 1 115 ? -14.594 36.656 25.734 1 52.31 115 ARG B N 1
ATOM 2412 C CA . ARG B 1 115 ? -15.141 35.719 24.766 1 52.31 115 ARG B CA 1
ATOM 2413 C C . ARG B 1 115 ? -14.094 35.344 23.734 1 52.31 115 ARG B C 1
ATOM 2415 O O . ARG B 1 115 ? -14.008 34.188 23.312 1 52.31 115 ARG B O 1
ATOM 2422 N N . ILE B 1 116 ? -13.289 36.375 23.422 1 54.22 116 ILE B N 1
ATOM 2423 C CA . ILE B 1 116 ? -12.227 36.125 22.453 1 54.22 116 ILE B CA 1
ATOM 2424 C C . ILE B 1 116 ? -11.219 35.125 23.047 1 54.22 116 ILE B C 1
ATOM 2426 O O . ILE B 1 116 ? -10.766 34.219 22.359 1 54.22 116 ILE B O 1
ATOM 2430 N N . ARG B 1 117 ? -11.047 35.344 24.422 1 59.94 117 ARG B N 1
ATOM 2431 C CA . ARG B 1 117 ? -10.078 34.469 25.062 1 59.94 117 ARG B CA 1
ATOM 2432 C C . ARG B 1 117 ? -10.594 33.062 25.125 1 59.94 117 ARG B C 1
ATOM 2434 O O . ARG B 1 117 ? -9.836 32.094 24.906 1 59.94 117 ARG B O 1
ATOM 2441 N N . LYS B 1 118 ? -11.93 32.906 25.469 1 62.84 118 LYS B N 1
ATOM 2442 C CA . LYS B 1 118 ? -12.492 31.562 25.594 1 62.84 118 LYS B CA 1
ATOM 2443 C C . LYS B 1 118 ? -12.531 30.859 24.234 1 62.84 118 LYS B C 1
ATOM 2445 O O . LYS B 1 118 ? -12.219 29.672 24.141 1 62.84 118 LYS B O 1
ATOM 2450 N N . HIS B 1 119 ? -12.953 31.625 23.188 1 66.94 119 HIS B N 1
ATOM 2451 C CA . HIS B 1 119 ? -12.992 31.062 21.844 1 66.94 119 HIS B CA 1
ATOM 2452 C C . HIS B 1 119 ? -11.594 30.719 21.344 1 66.94 119 HIS B C 1
ATOM 2454 O O . HIS B 1 119 ? -11.398 29.703 20.672 1 66.94 119 HIS B O 1
ATOM 2460 N N . ALA B 1 120 ? -10.711 31.625 21.781 1 67.94 120 ALA B N 1
ATOM 2461 C CA . ALA B 1 120 ? -9.328 31.359 21.391 1 67.94 120 ALA B CA 1
ATOM 2462 C C . ALA B 1 120 ? -8.789 30.109 22.062 1 67.94 120 ALA B C 1
ATOM 2464 O O . ALA B 1 120 ? -8.094 29.312 21.422 1 67.94 120 ALA B O 1
ATOM 2465 N N . GLN B 1 121 ? -9.242 29.906 23.312 1 69.06 121 GLN B N 1
ATOM 2466 C CA . GLN B 1 121 ? -8.797 28.734 24.047 1 69.06 121 GLN B CA 1
ATOM 2467 C C . GLN B 1 121 ? -9.383 27.453 23.438 1 69.06 121 GLN B C 1
ATOM 2469 O O . GLN B 1 121 ? -8.688 26.438 23.328 1 69.06 121 GLN B O 1
ATOM 2474 N N . LYS B 1 122 ? -10.656 27.578 23.062 1 69.5 122 LYS B N 1
ATOM 2475 C CA . LYS B 1 122 ? -11.312 26.422 22.453 1 69.5 122 LYS B CA 1
ATOM 2476 C C . LYS B 1 122 ? -10.688 26.078 21.094 1 69.5 122 LYS B C 1
ATOM 2478 O O . LYS B 1 122 ? -10.5 24.906 20.766 1 69.5 122 LYS B O 1
ATOM 2483 N N . ARG B 1 123 ? -10.344 27.109 20.375 1 70.69 123 ARG B N 1
ATOM 2484 C CA . ARG B 1 123 ? -9.695 26.891 19.094 1 70.69 123 ARG B CA 1
ATOM 2485 C C . ARG B 1 123 ? -8.32 26.25 19.266 1 70.69 123 ARG B C 1
ATOM 2487 O O . ARG B 1 123 ? -7.93 25.375 18.5 1 70.69 123 ARG B O 1
ATOM 2494 N N . VAL B 1 124 ? -7.645 26.703 20.297 1 72.12 124 VAL B N 1
ATOM 2495 C CA . VAL B 1 124 ? -6.312 26.172 20.562 1 72.12 124 VAL B CA 1
ATOM 2496 C C . VAL B 1 124 ? -6.406 24.703 20.969 1 72.12 124 VAL B C 1
ATOM 2498 O O . VAL B 1 124 ? -5.602 23.875 20.516 1 72.12 124 VAL B O 1
ATOM 2501 N N . LEU B 1 125 ? -7.477 24.391 21.719 1 71.88 125 LEU B N 1
ATOM 2502 C CA . LEU B 1 125 ? -7.68 23 22.156 1 71.88 125 LEU B CA 1
ATOM 2503 C C . LEU B 1 125 ? -8.039 22.109 20.969 1 71.88 125 LEU B C 1
ATOM 2505 O O . LEU B 1 125 ? -7.523 21 20.844 1 71.88 125 LEU B O 1
ATOM 2509 N N . ALA B 1 126 ? -8.969 22.656 20.172 1 69.38 126 ALA B N 1
ATOM 2510 C CA . ALA B 1 126 ? -9.367 21.906 18.984 1 69.38 126 ALA B CA 1
ATOM 2511 C C . ALA B 1 126 ? -8.18 21.672 18.062 1 69.38 126 ALA B C 1
ATOM 2513 O O . ALA B 1 126 ? -8.016 20.578 17.5 1 69.38 126 ALA B O 1
ATOM 2514 N N . SER B 1 127 ? -7.379 22.672 17.984 1 73.69 127 SER B N 1
ATOM 2515 C CA . SER B 1 127 ? -6.188 22.547 17.156 1 73.69 127 SER B CA 1
ATOM 2516 C C . SER B 1 127 ? -5.199 21.547 17.734 1 73.69 127 SER B C 1
ATOM 2518 O O . SER B 1 127 ? -4.574 20.781 17 1 73.69 127 SER B O 1
ATOM 2520 N N . SER B 1 128 ? -5.188 21.547 19.031 1 78.69 128 SER B N 1
ATOM 2521 C CA . SER B 1 128 ? -4.285 20.625 19.703 1 78.69 128 SER B CA 1
ATOM 2522 C C . SER B 1 128 ? -4.746 19.172 19.531 1 78.69 128 SER B C 1
ATOM 2524 O O . SER B 1 128 ? -3.924 18.281 19.328 1 78.69 128 SER B O 1
ATOM 2526 N N . ILE B 1 129 ? -6.004 18.984 19.594 1 77.69 129 ILE B N 1
ATOM 2527 C CA . ILE B 1 129 ? -6.562 17.641 19.422 1 77.69 129 ILE B CA 1
ATOM 2528 C C . ILE B 1 129 ? -6.316 17.156 18 1 77.69 129 ILE B C 1
ATOM 2530 O O . ILE B 1 129 ? -5.902 16.016 17.781 1 77.69 129 ILE B O 1
ATOM 2534 N N . ALA B 1 130 ? -6.605 18.078 17.094 1 72 130 ALA B N 1
ATOM 2535 C CA . ALA B 1 130 ? -6.379 17.734 15.688 1 72 130 ALA B CA 1
ATOM 2536 C C . ALA B 1 130 ? -4.918 17.359 15.445 1 72 130 ALA B C 1
ATOM 2538 O O . ALA B 1 130 ? -4.629 16.375 14.75 1 72 130 ALA B O 1
ATOM 2539 N N . LYS B 1 131 ? -4.121 18.094 16.125 1 77.5 131 LYS B N 1
ATOM 2540 C CA . LYS B 1 131 ? -2.689 17.844 15.969 1 77.5 131 LYS B CA 1
ATOM 2541 C C . LYS B 1 131 ? -2.297 16.5 16.578 1 77.5 131 LYS B C 1
ATOM 2543 O O . LYS B 1 131 ? -1.483 15.773 16 1 77.5 131 LYS B O 1
ATOM 2548 N N . ARG B 1 132 ? -2.881 16.234 17.672 1 80.81 132 ARG B N 1
ATOM 2549 C CA . ARG B 1 132 ? -2.611 14.953 18.328 1 80.81 132 ARG B CA 1
ATOM 2550 C C . ARG B 1 132 ? -3.105 13.781 17.469 1 80.81 132 ARG B C 1
ATOM 2552 O O . ARG B 1 132 ? -2.436 12.758 17.375 1 80.81 132 ARG B O 1
ATOM 2559 N N . MET B 1 133 ? -4.168 13.953 16.875 1 77 133 MET B N 1
ATOM 2560 C CA . MET B 1 133 ? -4.734 12.906 16.016 1 77 133 MET B CA 1
ATOM 2561 C C . MET B 1 133 ? -3.85 12.664 14.805 1 77 133 MET B C 1
ATOM 2563 O O . MET B 1 133 ? -3.588 11.516 14.445 1 77 133 MET B O 1
ATOM 2567 N N . VAL B 1 134 ? -3.428 13.703 14.25 1 79.81 134 VAL B N 1
ATOM 2568 C CA . VAL B 1 134 ? -2.533 13.594 13.102 1 79.81 134 VAL B CA 1
ATOM 2569 C C . VAL B 1 134 ? -1.241 12.898 13.516 1 79.81 134 VAL B C 1
ATOM 2571 O O . VAL B 1 134 ? -0.732 12.039 12.781 1 79.81 134 VAL B O 1
ATOM 2574 N N . LYS B 1 135 ? -0.821 13.25 14.688 1 83.75 135 LYS B N 1
ATOM 2575 C CA . LYS B 1 135 ? 0.411 12.648 15.188 1 83.75 135 LYS B CA 1
ATOM 2576 C C . LYS B 1 135 ? 0.249 11.148 15.383 1 83.75 135 LYS B C 1
ATOM 2578 O O . LYS B 1 135 ? 1.134 10.367 15.023 1 83.75 135 LYS B O 1
ATOM 2583 N N . LYS B 1 136 ? -0.832 10.773 15.914 1 85.81 136 LYS B N 1
ATOM 2584 C CA . LYS B 1 136 ? -1.098 9.352 16.125 1 85.81 136 LYS B CA 1
ATOM 2585 C C . LYS B 1 136 ? -1.141 8.594 14.805 1 85.81 136 LYS B C 1
ATOM 2587 O O . LYS B 1 136 ? -0.552 7.52 14.68 1 85.81 136 LYS B O 1
ATOM 2592 N N . ARG B 1 137 ? -1.792 9.188 13.914 1 85.44 137 ARG B N 1
ATOM 2593 C CA . ARG B 1 137 ? -1.893 8.539 12.609 1 85.44 137 ARG B CA 1
ATOM 2594 C C . ARG B 1 137 ? -0.533 8.477 11.922 1 85.44 137 ARG B C 1
ATOM 2596 O O . ARG B 1 137 ? -0.218 7.496 11.242 1 85.44 137 ARG B O 1
ATOM 2603 N N . THR B 1 138 ? 0.17 9.445 12.125 1 88.25 138 THR B N 1
ATOM 2604 C CA . THR B 1 138 ? 1.525 9.477 11.586 1 88.25 138 THR B CA 1
ATOM 2605 C C . THR B 1 138 ? 2.375 8.367 12.195 1 88.25 138 THR B C 1
ATOM 2607 O O . THR B 1 138 ? 3.17 7.73 11.508 1 88.25 138 THR B O 1
ATOM 2610 N N . GLN B 1 139 ? 2.164 8.164 13.445 1 90.81 139 GLN B N 1
ATOM 2611 C CA . GLN B 1 139 ? 2.896 7.094 14.125 1 90.81 139 GLN B CA 1
ATOM 2612 C C . GLN B 1 139 ? 2.531 5.727 13.555 1 90.81 139 GLN B C 1
ATOM 2614 O O . GLN B 1 139 ? 3.4 4.871 13.375 1 90.81 139 GLN B O 1
ATOM 2619 N N . VAL B 1 140 ? 1.321 5.562 13.289 1 91.94 140 VAL B N 1
ATOM 2620 C CA . VAL B 1 140 ? 0.885 4.305 12.695 1 91.94 140 VAL B CA 1
ATOM 2621 C C . VAL B 1 140 ? 1.505 4.152 11.305 1 91.94 140 VAL B C 1
ATOM 2623 O O . VAL B 1 140 ? 1.989 3.074 10.953 1 91.94 140 VAL B O 1
ATOM 2626 N N . LEU B 1 141 ? 1.48 5.23 10.555 1 92.19 141 LEU B N 1
ATOM 2627 C CA . LEU B 1 141 ? 2.078 5.207 9.219 1 92.19 141 LEU B CA 1
ATOM 2628 C C . LEU B 1 141 ? 3.555 4.836 9.297 1 92.19 141 LEU B C 1
ATOM 2630 O O . LEU B 1 141 ? 4.047 4.062 8.469 1 92.19 141 LEU B O 1
ATOM 263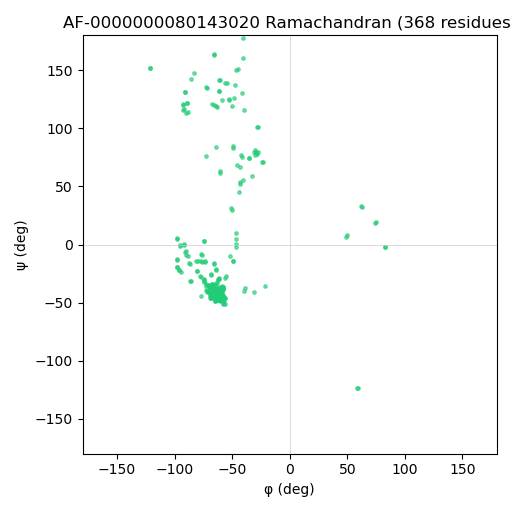4 N N . LYS B 1 142 ? 4.234 5.316 10.312 1 92 142 LYS B N 1
ATOM 2635 C CA . LYS B 1 142 ? 5.652 5.031 10.508 1 92 142 LYS B CA 1
ATOM 2636 C C . LYS B 1 142 ? 5.891 3.539 10.719 1 92 142 LYS B C 1
ATOM 2638 O O . LYS B 1 142 ? 6.922 3.004 10.305 1 92 142 LYS B O 1
ATOM 2643 N N . THR B 1 143 ? 4.973 2.883 11.258 1 93.19 143 THR B N 1
ATOM 2644 C CA . THR B 1 143 ? 5.125 1.456 11.523 1 93.19 143 THR B CA 1
ATOM 2645 C C . THR B 1 143 ? 4.852 0.641 10.258 1 93.19 143 THR B C 1
ATOM 2647 O O . THR B 1 143 ? 5.301 -0.502 10.148 1 93.19 143 THR B O 1
ATOM 2650 N N . LEU B 1 144 ? 4.125 1.201 9.352 1 93 144 LEU B N 1
ATOM 2651 C CA . LEU B 1 144 ? 3.73 0.469 8.148 1 93 144 LEU B CA 1
ATOM 2652 C C . LEU B 1 144 ? 4.801 0.578 7.07 1 93 144 LEU B C 1
ATOM 2654 O O . LEU B 1 144 ? 4.949 -0.325 6.242 1 93 144 LEU B O 1
ATOM 2658 N N . VAL B 1 145 ? 5.512 1.696 7.039 1 94 145 VAL B N 1
ATOM 2659 C CA . VAL B 1 145 ? 6.566 1.935 6.059 1 94 145 VAL B CA 1
ATOM 2660 C C . VAL B 1 145 ? 7.898 1.417 6.594 1 94 145 VAL B C 1
ATOM 2662 O O . VAL B 1 145 ? 8.359 1.851 7.652 1 94 145 VAL B O 1
ATOM 2665 N N . PRO B 1 146 ? 8.516 0.504 5.863 1 92.12 146 PRO B N 1
ATOM 2666 C CA . PRO B 1 146 ? 9.812 0.024 6.352 1 92.12 146 PRO B CA 1
ATOM 2667 C C . PRO B 1 146 ? 10.789 1.159 6.645 1 92.12 146 PRO B C 1
ATOM 2669 O O . PRO B 1 146 ? 11.039 2.002 5.781 1 92.12 146 PRO B O 1
ATOM 2672 N N . GLY B 1 147 ? 11.328 1.179 7.934 1 90.69 147 GLY B N 1
ATOM 2673 C CA . GLY B 1 147 ? 12.258 2.221 8.344 1 90.69 147 GLY B CA 1
ATOM 2674 C C . GLY B 1 147 ? 11.562 3.496 8.789 1 90.69 147 GLY B C 1
ATOM 2675 O O . GLY B 1 147 ? 12.227 4.469 9.164 1 90.69 147 GLY B O 1
ATOM 2676 N N . GLY B 1 148 ? 10.227 3.51 8.703 1 92.25 148 GLY B N 1
ATOM 2677 C CA . GLY B 1 148 ? 9.461 4.715 8.984 1 92.25 148 GLY B CA 1
ATOM 2678 C C . GLY B 1 148 ? 9.625 5.207 10.406 1 92.25 148 GLY B C 1
ATOM 2679 O O . GLY B 1 148 ? 9.531 6.406 10.672 1 92.25 148 GLY B O 1
ATOM 2680 N N . GLU B 1 149 ? 9.867 4.332 11.336 1 91 149 GLU B N 1
ATOM 2681 C CA . GLU B 1 149 ? 9.977 4.684 12.75 1 91 149 GLU B CA 1
ATOM 2682 C C . GLU B 1 149 ? 11.164 5.609 12.992 1 91 149 GLU B C 1
ATOM 2684 O O . GLU B 1 149 ? 11.164 6.387 13.953 1 91 149 GLU B O 1
ATOM 2689 N N . SER B 1 150 ? 12.047 5.574 12.117 1 88.81 150 SER B N 1
ATOM 2690 C CA . SER B 1 150 ? 13.258 6.375 12.281 1 88.81 150 SER B CA 1
ATOM 2691 C C . SER B 1 150 ? 13.133 7.715 11.562 1 88.81 150 SER B C 1
ATOM 2693 O O . SER B 1 150 ? 14.062 8.523 11.594 1 88.81 150 SER B O 1
ATOM 2695 N N . MET B 1 151 ? 12 7.871 10.922 1 85.62 151 MET B N 1
ATOM 2696 C CA . MET B 1 151 ? 11.812 9.102 10.148 1 85.62 151 MET B CA 1
ATOM 2697 C C . MET B 1 151 ? 11.133 10.172 10.992 1 85.62 151 MET B C 1
ATOM 2699 O O . MET B 1 151 ? 9.992 10.008 11.422 1 85.62 151 MET B O 1
ATOM 2703 N N . ASP B 1 152 ? 11.781 11.289 11.273 1 82.19 152 ASP B N 1
ATOM 2704 C CA . ASP B 1 152 ? 11.227 12.344 12.117 1 82.19 152 ASP B CA 1
ATOM 2705 C C . ASP B 1 152 ? 10.609 13.461 11.266 1 82.19 152 ASP B C 1
ATOM 2707 O O . ASP B 1 152 ? 9.789 14.234 11.758 1 82.19 152 ASP B O 1
ATOM 2711 N N . ASP B 1 153 ? 10.938 13.57 10.094 1 81.56 153 ASP B N 1
ATOM 2712 C CA . ASP B 1 153 ? 10.477 14.609 9.18 1 81.56 153 ASP B CA 1
ATOM 2713 C C . ASP B 1 153 ? 9.25 14.156 8.398 1 81.56 153 ASP B C 1
ATOM 2715 O O . ASP B 1 153 ? 9.281 13.125 7.719 1 81.56 153 ASP B O 1
ATOM 2719 N N . GLU B 1 154 ? 8.242 14.922 8.586 1 77.69 154 GLU B N 1
ATOM 2720 C CA . GLU B 1 154 ? 6.977 14.586 7.938 1 77.69 154 GLU B CA 1
ATOM 2721 C C . GLU B 1 154 ? 7.133 14.523 6.422 1 77.69 154 GLU B C 1
ATOM 2723 O O . GLU B 1 154 ? 6.5 13.695 5.758 1 77.69 154 GLU B O 1
ATOM 2728 N N . PHE B 1 155 ? 7.953 15.414 5.957 1 80.75 155 PHE B N 1
ATOM 2729 C CA . PHE B 1 155 ? 8.188 15.43 4.52 1 80.75 155 PHE B CA 1
ATOM 2730 C C . PHE B 1 155 ? 8.852 14.133 4.062 1 80.75 155 PHE B C 1
ATOM 2732 O O . PHE B 1 155 ? 8.43 13.539 3.068 1 80.75 155 PHE B O 1
ATOM 2739 N N . CYS B 1 156 ? 9.773 13.758 4.777 1 86.94 156 CYS B N 1
ATOM 2740 C CA . CYS B 1 156 ? 10.477 12.523 4.457 1 86.94 156 CYS B CA 1
ATOM 2741 C C . CYS B 1 156 ? 9.547 11.32 4.539 1 86.94 156 CYS B C 1
ATOM 2743 O O . CYS B 1 156 ? 9.531 10.477 3.643 1 86.94 156 CYS B O 1
ATOM 2745 N N . LEU B 1 157 ? 8.75 11.281 5.531 1 90.12 157 LEU B N 1
ATOM 2746 C CA . LEU B 1 157 ? 7.832 10.164 5.711 1 90.12 157 LEU B CA 1
ATOM 2747 C C . LEU B 1 157 ? 6.832 10.094 4.562 1 90.12 157 LEU B C 1
ATOM 2749 O O . LEU B 1 157 ? 6.547 9.008 4.047 1 90.12 157 LEU B O 1
ATOM 2753 N N . LEU B 1 158 ? 6.34 11.227 4.18 1 88.5 158 LEU B N 1
ATOM 2754 C CA . LEU B 1 158 ? 5.367 11.266 3.092 1 88.5 158 LEU B CA 1
ATOM 2755 C C . LEU B 1 158 ? 5.992 10.789 1.784 1 88.5 158 LEU B C 1
ATOM 2757 O O . LEU B 1 158 ? 5.395 9.992 1.061 1 88.5 158 LEU B O 1
ATOM 2761 N N . GLU B 1 159 ? 7.148 11.234 1.536 1 89.69 159 GLU B N 1
ATOM 2762 C CA . GLU B 1 159 ? 7.855 10.844 0.319 1 89.69 159 GLU B CA 1
ATOM 2763 C C . GLU B 1 159 ? 8.133 9.344 0.297 1 89.69 159 GLU B C 1
ATOM 2765 O O . GLU B 1 159 ? 7.914 8.688 -0.719 1 89.69 159 GLU B O 1
ATOM 2770 N N . GLU B 1 160 ? 8.602 8.867 1.367 1 92.62 160 GLU B N 1
ATOM 2771 C CA . GLU B 1 160 ? 8.867 7.438 1.485 1 92.62 160 GLU B CA 1
ATOM 2772 C C . GLU B 1 160 ? 7.586 6.621 1.367 1 92.62 160 GLU B C 1
ATOM 2774 O O . GLU B 1 160 ? 7.578 5.551 0.761 1 92.62 160 GLU B O 1
ATOM 2779 N N . THR B 1 161 ? 6.547 7.105 1.999 1 93.12 161 THR B N 1
ATOM 2780 C CA . THR B 1 161 ? 5.254 6.434 1.917 1 93.12 161 THR B CA 1
ATOM 2781 C C . THR B 1 161 ? 4.781 6.344 0.468 1 93.12 161 THR B C 1
ATOM 2783 O O . THR B 1 161 ? 4.328 5.285 0.023 1 93.12 161 THR B O 1
ATOM 2786 N N . ILE B 1 162 ? 4.859 7.402 -0.261 1 92.06 162 ILE B N 1
ATOM 2787 C CA . ILE B 1 162 ? 4.449 7.441 -1.66 1 92.06 162 ILE B CA 1
ATOM 2788 C C . ILE B 1 162 ? 5.23 6.402 -2.459 1 92.06 162 ILE B C 1
ATOM 2790 O O . ILE B 1 162 ? 4.645 5.609 -3.199 1 92.06 162 ILE B O 1
ATOM 2794 N N . ASP B 1 163 ? 6.477 6.445 -2.297 1 93.25 163 ASP B N 1
ATOM 2795 C CA . ASP B 1 163 ? 7.328 5.523 -3.041 1 93.25 163 ASP B CA 1
ATOM 2796 C C . ASP B 1 163 ? 7.027 4.074 -2.664 1 93.25 163 ASP B C 1
ATOM 2798 O O . ASP B 1 163 ? 6.969 3.201 -3.533 1 93.25 163 ASP B O 1
ATOM 2802 N N . TYR B 1 164 ? 6.891 3.807 -1.41 1 94.44 164 TYR B N 1
ATOM 2803 C CA . TYR B 1 164 ? 6.578 2.461 -0.941 1 94.44 164 TYR B CA 1
ATOM 2804 C C . TYR B 1 164 ? 5.227 1.999 -1.469 1 94.44 164 TYR B C 1
ATOM 2806 O O . TYR B 1 164 ? 5.082 0.855 -1.905 1 94.44 164 TYR B O 1
ATOM 2814 N N . LEU B 1 165 ? 4.281 2.879 -1.369 1 93.75 165 LEU B N 1
ATOM 2815 C CA . LEU B 1 165 ? 2.955 2.592 -1.903 1 93.75 165 LEU B CA 1
ATOM 2816 C C . LEU B 1 165 ? 3.033 2.227 -3.383 1 93.75 165 LEU B C 1
ATOM 2818 O O . LEU B 1 165 ? 2.438 1.237 -3.812 1 93.75 165 LEU B O 1
ATOM 2822 N N . LEU B 1 166 ? 3.74 2.951 -4.148 1 92.5 166 LEU B N 1
ATOM 2823 C CA . LEU B 1 166 ? 3.936 2.674 -5.566 1 92.5 166 LEU B CA 1
ATOM 2824 C C . LEU B 1 166 ? 4.598 1.315 -5.773 1 92.5 166 LEU B C 1
ATOM 2826 O O . LEU B 1 166 ? 4.223 0.568 -6.68 1 92.5 166 LEU B O 1
ATOM 2830 N N . SER B 1 167 ? 5.531 1.049 -4.969 1 92.81 167 SER B N 1
ATOM 2831 C CA . SER B 1 167 ? 6.246 -0.219 -5.066 1 92.81 167 SER B CA 1
ATOM 2832 C C . SER B 1 167 ? 5.336 -1.395 -4.723 1 92.81 167 SER B C 1
ATOM 2834 O O . SER B 1 167 ? 5.41 -2.449 -5.355 1 92.81 167 SER B O 1
ATOM 2836 N N . LEU B 1 168 ? 4.512 -1.207 -3.689 1 93.56 168 LEU B N 1
ATOM 2837 C CA . LEU B 1 168 ? 3.549 -2.244 -3.334 1 93.56 168 LEU B CA 1
ATOM 2838 C C . LEU B 1 168 ? 2.564 -2.482 -4.473 1 93.56 168 LEU B C 1
ATOM 2840 O O . LEU B 1 168 ? 2.254 -3.631 -4.801 1 93.56 168 LEU B O 1
ATOM 2844 N N . GLN B 1 169 ? 2.076 -1.407 -5.059 1 93 169 GLN B N 1
ATOM 2845 C CA . GLN B 1 169 ? 1.167 -1.522 -6.191 1 93 169 GLN B CA 1
ATOM 2846 C C . GLN B 1 169 ? 1.83 -2.252 -7.355 1 93 169 GLN B C 1
ATOM 2848 O O . GLN B 1 169 ? 1.195 -3.074 -8.023 1 93 169 GLN B O 1
ATOM 2853 N N . ALA B 1 170 ? 3.053 -1.959 -7.59 1 90.88 170 ALA B N 1
ATOM 2854 C CA . ALA B 1 170 ? 3.803 -2.65 -8.633 1 90.88 170 ALA B CA 1
ATOM 2855 C C . ALA B 1 170 ? 3.939 -4.137 -8.32 1 90.88 170 ALA B C 1
ATOM 2857 O O . ALA B 1 170 ? 3.834 -4.98 -9.211 1 90.88 170 ALA B O 1
ATOM 2858 N N . GLN B 1 171 ? 4.23 -4.422 -7.102 1 90.88 171 GLN B N 1
ATOM 2859 C CA . GLN B 1 171 ? 4.32 -5.816 -6.688 1 90.88 171 GLN B CA 1
ATOM 2860 C C . GLN B 1 171 ? 3.008 -6.551 -6.938 1 90.88 171 GLN B C 1
ATOM 2862 O O . GLN B 1 171 ? 3.004 -7.664 -7.465 1 90.88 171 GLN B O 1
ATOM 2867 N N . VAL B 1 172 ? 1.955 -5.984 -6.574 1 90.62 172 VAL B N 1
ATOM 2868 C CA . VAL B 1 172 ? 0.633 -6.562 -6.793 1 90.62 172 VAL B CA 1
ATOM 2869 C C . VAL B 1 172 ? 0.408 -6.793 -8.289 1 90.62 172 VAL B C 1
ATOM 2871 O O . VAL B 1 172 ? -0.064 -7.859 -8.695 1 90.62 172 VAL B O 1
ATOM 2874 N N . ASP B 1 173 ? 0.788 -5.84 -9.102 1 89 173 ASP B N 1
ATOM 2875 C CA . ASP B 1 173 ? 0.629 -5.949 -10.547 1 89 173 ASP B CA 1
ATOM 2876 C C . ASP B 1 173 ? 1.415 -7.137 -11.094 1 89 173 ASP B C 1
ATOM 2878 O O . ASP B 1 173 ? 0.905 -7.895 -11.922 1 89 173 ASP B O 1
ATOM 2882 N N . VAL B 1 174 ? 2.568 -7.277 -10.672 1 86.81 174 VAL B N 1
ATOM 2883 C CA . VAL B 1 174 ? 3.414 -8.375 -11.125 1 86.81 174 VAL B CA 1
ATOM 2884 C C . VAL B 1 174 ? 2.822 -9.711 -10.664 1 86.81 174 VAL B C 1
ATOM 2886 O O . VAL B 1 174 ? 2.809 -10.68 -11.422 1 86.81 174 VAL B O 1
ATOM 2889 N N . MET B 1 175 ? 2.34 -9.742 -9.477 1 85.56 175 MET B N 1
ATOM 2890 C CA . MET B 1 175 ? 1.76 -10.969 -8.945 1 85.56 175 MET B CA 1
ATOM 2891 C C . MET B 1 175 ? 0.477 -11.336 -9.68 1 85.56 175 MET B C 1
ATOM 2893 O O . MET B 1 175 ? 0.187 -12.516 -9.891 1 85.56 175 MET B O 1
ATOM 2897 N N . HIS B 1 176 ? -0.243 -10.375 -10.086 1 84.88 176 HIS B N 1
ATOM 2898 C CA . HIS B 1 176 ? -1.412 -10.641 -10.914 1 84.88 176 HIS B CA 1
ATOM 2899 C C . HIS B 1 176 ? -1.021 -11.344 -12.211 1 84.88 176 HIS B C 1
ATOM 2901 O O . HIS B 1 176 ? -1.726 -12.242 -12.672 1 84.88 176 HIS B O 1
ATOM 2907 N N . LYS B 1 177 ? 0.02 -10.859 -12.711 1 83.31 177 LYS B N 1
ATOM 2908 C CA . LYS B 1 177 ? 0.514 -11.477 -13.938 1 83.31 177 LYS B CA 1
ATOM 2909 C C . LYS B 1 177 ? 0.917 -12.93 -13.688 1 83.31 177 LYS B C 1
ATOM 2911 O O . LYS B 1 177 ? 0.675 -13.797 -14.531 1 83.31 177 LYS B O 1
ATOM 2916 N N . LEU B 1 178 ? 1.467 -13.164 -12.617 1 79.25 178 LEU B N 1
ATOM 2917 C CA . LEU B 1 178 ? 1.877 -14.523 -12.273 1 79.25 178 LEU B CA 1
ATOM 2918 C C . LEU B 1 178 ? 0.662 -15.414 -12.055 1 79.25 178 LEU B C 1
ATOM 2920 O O . LEU B 1 178 ? 0.639 -16.562 -12.508 1 79.25 178 LEU B O 1
ATOM 2924 N N . VAL B 1 179 ? -0.256 -14.906 -11.367 1 78.69 179 VAL B N 1
ATOM 2925 C CA . VAL B 1 179 ? -1.477 -15.664 -11.102 1 78.69 179 VAL B CA 1
ATOM 2926 C C . VAL B 1 179 ? -2.184 -15.969 -12.422 1 78.69 179 VAL B C 1
ATOM 2928 O O . VAL B 1 179 ? -2.703 -17.078 -12.609 1 78.69 179 VAL B O 1
ATOM 2931 N N . ASN B 1 180 ? -2.17 -15.008 -13.258 1 77.5 180 ASN B N 1
ATOM 2932 C CA . ASN B 1 180 ? -2.762 -15.195 -14.578 1 77.5 180 ASN B CA 1
ATOM 2933 C C . ASN B 1 180 ? -2.033 -16.266 -15.367 1 77.5 180 ASN B C 1
ATOM 2935 O O . ASN B 1 180 ? -2.664 -17.078 -16.062 1 77.5 180 ASN B O 1
ATOM 2939 N N . ALA B 1 181 ? -0.818 -16.234 -15.25 1 75.25 181 ALA B N 1
ATOM 2940 C CA . ALA B 1 181 ? -0.001 -17.188 -15.992 1 75.25 181 ALA B CA 1
ATOM 2941 C C . ALA B 1 181 ? -0.158 -18.609 -15.43 1 75.25 181 ALA B C 1
ATOM 2943 O O . ALA B 1 181 ? 0.01 -19.594 -16.141 1 75.25 181 ALA B O 1
ATOM 2944 N N . SER B 1 182 ? -0.326 -18.734 -14.133 1 70.06 182 SER B N 1
ATOM 2945 C CA . SER B 1 182 ? -0.406 -20.031 -13.492 1 70.06 182 SER B CA 1
ATOM 2946 C C . SER B 1 182 ? -1.752 -20.703 -13.758 1 70.06 182 SER B C 1
ATOM 2948 O O . SER B 1 182 ? -1.912 -21.906 -13.531 1 70.06 182 SER B O 1
ATOM 2950 N N . GLY B 1 183 ? -2.543 -20.234 -14.43 1 60.06 183 GLY B N 1
ATOM 2951 C CA . GLY B 1 183 ? -3.84 -20.844 -14.672 1 60.06 183 GLY B CA 1
ATOM 2952 C C . GLY B 1 183 ? -4.551 -21.266 -13.398 1 60.06 183 GLY B C 1
ATOM 2953 O O . GLY B 1 183 ? -5.336 -22.219 -13.398 1 60.06 183 GLY B O 1
ATOM 2954 N N . LEU B 1 184 ? -4.141 -20.969 -12.164 1 49.53 184 LEU B N 1
ATOM 2955 C CA . LEU B 1 184 ? -4.652 -21.438 -10.883 1 49.53 184 LEU B CA 1
ATOM 2956 C C . LEU B 1 184 ? -6.176 -21.469 -10.883 1 49.53 184 LEU B C 1
ATOM 2958 O O . LEU B 1 184 ? -6.824 -20.422 -10.805 1 49.53 184 LEU B O 1
ATOM 2962 N N . PRO B 1 185 ? -7.039 -22.297 -11.43 1 42.41 185 PRO B N 1
ATOM 2963 C CA . PRO B 1 185 ? -8.352 -22.734 -10.961 1 42.41 185 PRO B CA 1
ATOM 2964 C C . PRO B 1 185 ? -8.273 -23.562 -9.68 1 42.41 185 PRO B C 1
ATOM 2966 O O . PRO B 1 185 ? -7.258 -24.219 -9.438 1 42.41 185 PRO B O 1
ATOM 2969 N N . SER B 1 186 ? -8.805 -23.344 -8.492 1 35 186 SER B N 1
ATOM 2970 C CA . SER B 1 186 ? -9 -24.375 -7.484 1 35 186 SER B CA 1
ATOM 2971 C C . SER B 1 186 ? -9.258 -25.734 -8.133 1 35 186 SER B C 1
ATOM 2973 O O . SER B 1 186 ? -9.867 -25.812 -9.195 1 35 186 SER B O 1
#

InterPro domains:
  IPR036638 Helix-loop-helix DNA-binding domain superfamily [SSF47459] (134-178)
  IPR044549 Transcription factor IBH1-like, bHLH domain [cd11444] (131-179)
  IPR044660 Transcription factor IBH1-like [PTHR33124] (5-181)
  IPR059002 IBH1-like, N-terminal domain [PF26576] (5-68)

Secondary structure (DSSP, 8-state):
------HHHHHHHHHHHHHHHHHHS-GGG--HHHHHHHHHHHHHHHHHHHTTT-SHHHHHHHHHHHT--SHHHHHHHHHHHGGGHHHHHHS--S--------------S---HHHHHHHHHHHHHHHHHHHHHHHHHHHHHHHHSTTGGG---HHHHHHHHHHHHHHHHHHHHHHHHHHHHHT---/---THHHHHHHHHHHHHHHHHHHHS-GGG--HHHHHHHHHHHHHHHHHHHTTT-SHHHHHHHHHHHT--SHHHHHHHHHHHGGGHHHHHHS--S--------------S---HHHHHHHHHHHHHHHHHHHHHHHHHHHHHHHHSTTGGG---HHHHHHHHHHHHHHHHHHHHHHHHHHHHHT---

Organism: Aquilegia coerulea (NCBI:txid218851)

Sequence (372 aa):
MRPPSSFKQDFFKKWVVGLQYYYGTSSRDMNILERKKAIKLSADVAMASARDGKTYWSRSLIAKASKQDDCISKNLVKNILGNEYERLTKLPSSILCSKRIRSKKIVRRSCNMRRIRKHAQKRVLASSIAKRMVKKRTQVLKTLVPGGESMDDEFCLLEETIDYLLSLQAQVDVMHKLVNASGLPSMRPPSSFKQDFFKKWVVGLQYYYGTSSRDMNILERKKAIKLSADVAMASARDGKTYWSRSLIAKASKQDDCISKNLVKNILGNEYERLTKLPSSILCSKRIRSKKIVRRSCNMRRIRKHAQKRVLASSIAKRMVKKRTQVLKTLVPGGESMDDEFCLLEETIDYLLSLQAQVDVMHKLVNASGLPS

Radius of gyration: 24.88 Å; Cα contacts (8 Å, |Δi|>4): 359; chains: 2; bounding box: 55×75×53 Å

Foldseek 3Di:
DPDPPDLVVQLVVLLLQLVLLCLVPCVVPDDLVRLLVSSVLSSLLSSLLSVVQPDLVSLVSLLVQCPDDDPSSNVSNCRSNPPCNVVSNPRDSDPVVVPPPPCPPDPDPPVDPVVCVVVVVVVVVVVVVVVVVVVVVQCVLLVVQVNSNVDPDPVVSVVSSVVVVVVVVVVVSVVSSVVSVVSDDD/DPPPVQLVVQLVVLLLQLVLLCLVPCVVPDDLVRQLVSSVLSSLLSNLLSVVQPDLVSLVSLLVQCPDDDPSSNVSNCRSNPPCNVVSNPRDSDPVVVPPPPCPPDPPPPVDPVVCVVVVVVVVVVVVVVVVVVVVVQCVLLVVQVNSNVDPDPVVSVVSSVVVVVVVVVVVSVVSSVCSVVSDDD